Protein AF-A0A4P6YX60-F1 (afdb_monomer)

pLDDT: mean 90.31, std 10.5, range [37.06, 98.62]

Sequence (196 aa):
MSKKSDNLFKQIYKWYKNIMATDEQQKAAMNVKAHRVTINDVLYYVGRAQVSDIKEILDVERAVYDGQTPWNEKAFASELRRKSDRLYLVVRKNDRMVAFIGSSYSRGAKDLHVTNIAVLPEWQRKGIATFLLNTIIHKATKIDAKQVSLEVRASNEKAQKTYASLGFESHGVQAGYYFGDHEDAIDMVLPLKEKE

Organism: NCBI:txid2506420

Secondary structure (DSSP, 8-state):
--HHHHHHHHHHHHHHHHHHHHHHHHHHHT----EEEEETTEEEEEEE--GGGHHHHHHHHHHHTTT--SS-HHHHHHHHH-TTTEEEEEEEETTEEEEEEEEEEETTTTEEEEEEEEE-GGGTTSSHHHHHHHHHHHHHHHTT-SEEEEEEETT-HHHHHHHHHTT-EEEEEETT-STTT---EEEEEEEPPPP-

Mean predicted aligned error: 6.17 Å

Foldseek 3Di:
DDPVVVVVVVVVVVVVVVVVVLQVQLLVLLADDWDWDAFLNDIKIKHFDDLVCLVLQLVQCCQFVVHDDPDDSVRVVVQSVPSRFKTKMFIDDPNHTFWIWIWGADPVQLEIETPDTGGRPVRPPRCPRVVRVVSSVSSSVSSQRQKYKYKDFPPPVVVVVSLVVVVWDFDDKDALPDPPVRTIITMTMHGDDGDD

Solvent-accessible surface area (backbone atoms only — not comparable to full-atom values): 10795 Å² total; per-residue (Å²): 139,60,78,66,58,62,51,50,53,51,48,54,52,51,52,51,51,52,50,53,52,51,50,51,51,33,28,58,46,56,56,59,77,68,46,76,46,72,46,87,92,40,75,34,39,37,29,56,56,50,78,86,44,48,66,59,52,51,53,42,35,23,66,60,51,85,65,42,59,100,61,54,71,67,57,52,50,57,47,66,68,38,56,62,45,34,44,41,39,33,31,27,47,95,88,39,81,46,32,40,40,31,33,42,51,40,78,90,77,25,32,34,32,45,76,44,75,44,50,31,71,95,55,52,97,47,55,55,68,60,54,54,49,51,52,51,53,55,37,30,62,63,61,69,24,48,27,38,36,36,73,41,56,66,86,43,55,71,58,51,54,53,42,40,75,75,58,32,41,82,77,50,74,42,77,49,59,41,86,90,81,44,43,36,24,34,34,32,36,27,81,42,80,78,86,129

Structure (mmCIF, N/CA/C/O backbone):
data_AF-A0A4P6YX60-F1
#
_entry.id   AF-A0A4P6YX60-F1
#
loop_
_atom_site.group_PDB
_atom_site.id
_atom_site.type_symbol
_atom_site.label_atom_id
_atom_site.label_alt_id
_atom_site.label_comp_id
_atom_site.label_asym_id
_atom_site.label_entity_id
_atom_site.label_seq_id
_atom_site.pdbx_PDB_ins_code
_atom_site.Cartn_x
_atom_site.Cartn_y
_atom_site.Cartn_z
_atom_site.occupancy
_atom_site.B_iso_or_equiv
_atom_site.auth_seq_id
_atom_site.auth_comp_id
_atom_site.auth_asym_id
_atom_site.auth_atom_id
_atom_site.pdbx_PDB_model_num
ATOM 1 N N . MET A 1 1 ? -2.448 2.555 56.398 1.00 50.56 1 MET A N 1
ATOM 2 C CA . MET A 1 1 ? -1.984 2.520 54.991 1.00 50.56 1 MET A CA 1
ATOM 3 C C . MET A 1 1 ? -3.137 2.974 54.109 1.00 50.56 1 MET A C 1
ATOM 5 O O . MET A 1 1 ? -4.263 2.577 54.355 1.00 50.56 1 MET A O 1
ATOM 9 N N . SER A 1 2 ? -2.885 3.990 53.287 1.00 54.09 2 SER A N 1
ATOM 10 C CA . SER A 1 2 ? -3.780 5.136 53.055 1.00 54.09 2 SER A CA 1
ATOM 11 C C . SER A 1 2 ? -4.560 5.054 51.737 1.00 54.09 2 SER A C 1
ATOM 13 O O . SER A 1 2 ? -3.984 4.648 50.734 1.00 54.09 2 SER A O 1
ATOM 15 N N . LYS A 1 3 ? -5.807 5.569 51.719 1.00 58.09 3 LYS A N 1
ATOM 16 C CA . LYS A 1 3 ? -6.722 5.776 50.561 1.00 58.09 3 LYS A CA 1
ATOM 17 C C . LYS A 1 3 ? -6.055 6.256 49.251 1.00 58.09 3 LYS A C 1
ATOM 19 O O . LYS A 1 3 ? -6.645 6.131 48.180 1.00 58.09 3 LYS A O 1
ATOM 24 N N . LYS A 1 4 ? -4.842 6.820 49.318 1.00 56.62 4 LYS A N 1
ATOM 25 C CA . LYS A 1 4 ? -4.013 7.190 48.159 1.00 56.62 4 LYS A CA 1
ATOM 26 C C . LYS A 1 4 ? -3.533 5.986 47.331 1.00 56.62 4 LYS A C 1
ATOM 28 O O . LYS A 1 4 ? -3.513 6.109 46.110 1.00 56.62 4 LYS A O 1
ATOM 33 N N . SER A 1 5 ? -3.195 4.842 47.942 1.00 61.34 5 SER A N 1
ATOM 34 C CA . SER A 1 5 ? -2.779 3.644 47.187 1.00 61.34 5 SER A CA 1
ATOM 35 C C . SER A 1 5 ? -3.938 3.077 46.372 1.00 61.34 5 SER A C 1
ATOM 37 O O . SER A 1 5 ? -3.779 2.805 45.187 1.00 61.34 5 SER A O 1
ATOM 39 N N . ASP A 1 6 ? -5.131 3.005 46.964 1.00 67.25 6 ASP A N 1
ATOM 40 C CA . ASP A 1 6 ? -6.332 2.477 46.305 1.00 67.25 6 ASP A CA 1
ATOM 41 C C . ASP A 1 6 ? -6.779 3.338 45.118 1.00 67.25 6 ASP A C 1
ATOM 43 O O . ASP A 1 6 ? -7.294 2.823 44.125 1.00 67.25 6 ASP A O 1
ATOM 47 N N . ASN A 1 7 ? -6.568 4.656 45.194 1.00 78.25 7 ASN A N 1
ATOM 48 C CA . ASN A 1 7 ? -6.846 5.568 44.085 1.00 78.25 7 ASN A CA 1
ATOM 49 C C . ASN A 1 7 ? -5.836 5.383 42.938 1.00 78.25 7 ASN A C 1
ATOM 51 O O . ASN A 1 7 ? -6.233 5.313 41.776 1.00 78.25 7 ASN A O 1
ATOM 55 N N . LEU A 1 8 ? -4.548 5.213 43.256 1.00 78.38 8 LEU A N 1
ATOM 56 C CA . LEU A 1 8 ? -3.506 4.952 42.260 1.00 78.38 8 LEU A CA 1
ATOM 57 C C . LEU A 1 8 ? -3.737 3.619 41.529 1.00 78.38 8 LEU A C 1
ATOM 59 O O . LEU A 1 8 ? -3.698 3.580 40.301 1.00 78.38 8 LEU A O 1
ATOM 63 N N . PHE A 1 9 ? -4.073 2.547 42.254 1.00 83.25 9 PHE A N 1
ATOM 64 C CA . PHE A 1 9 ? -4.414 1.256 41.644 1.00 83.25 9 PHE A CA 1
ATOM 65 C C . PHE A 1 9 ? -5.642 1.347 40.732 1.00 83.25 9 PHE A C 1
ATOM 67 O O . PHE A 1 9 ? -5.629 0.793 39.633 1.00 83.25 9 PHE A O 1
ATOM 74 N N . LYS A 1 10 ? -6.686 2.091 41.127 1.00 79.00 10 LYS A N 1
ATOM 75 C CA . LYS A 1 10 ? -7.865 2.329 40.275 1.00 79.00 10 LYS A CA 1
ATOM 76 C C . LYS A 1 10 ? -7.518 3.100 39.001 1.00 79.00 10 LYS A C 1
ATOM 78 O O . LYS A 1 10 ? -8.046 2.770 37.939 1.00 79.00 10 LYS A O 1
ATOM 83 N N . GLN A 1 11 ? -6.634 4.094 39.085 1.00 78.75 11 GLN A N 1
ATOM 84 C CA . GLN A 1 11 ? -6.176 4.860 37.923 1.00 78.75 11 GLN A CA 1
ATOM 85 C C . GLN A 1 11 ? -5.346 3.999 36.965 1.00 78.75 11 GLN A C 1
ATOM 87 O O . GLN A 1 11 ? -5.641 3.986 35.772 1.00 78.75 11 GLN A O 1
ATOM 92 N N . ILE A 1 12 ? -4.388 3.219 37.480 1.00 84.44 12 ILE A N 1
ATOM 93 C CA . ILE A 1 12 ? -3.577 2.286 36.680 1.00 84.44 12 ILE A CA 1
ATOM 94 C C . ILE A 1 12 ? -4.464 1.227 36.021 1.00 84.44 12 ILE A C 1
ATOM 96 O O . ILE A 1 12 ? -4.325 0.952 34.834 1.00 84.44 12 ILE A O 1
ATOM 100 N N . TYR A 1 13 ? -5.423 0.665 36.758 1.00 79.62 13 TYR A N 1
ATOM 101 C CA . TYR A 1 13 ? -6.349 -0.331 36.226 1.00 79.62 13 TYR A CA 1
ATOM 102 C C . TYR A 1 13 ? -7.258 0.237 35.129 1.00 79.62 13 TYR A C 1
ATOM 104 O O . TYR A 1 13 ? -7.466 -0.408 34.101 1.00 79.62 13 TYR A O 1
ATOM 112 N N . LYS A 1 14 ? -7.776 1.460 35.313 1.00 73.88 14 LYS A N 1
ATOM 113 C CA . LYS A 1 14 ? -8.567 2.162 34.291 1.00 73.88 14 LYS A CA 1
ATOM 114 C C . LYS A 1 14 ? -7.725 2.460 33.049 1.00 73.88 14 LYS A C 1
ATOM 116 O O . LYS A 1 14 ? -8.184 2.216 31.940 1.00 73.88 14 LYS A O 1
ATOM 121 N N . TRP A 1 15 ? -6.493 2.931 33.233 1.00 78.81 15 TRP A N 1
ATOM 122 C CA . TRP A 1 15 ? -5.535 3.153 32.149 1.00 78.81 15 TRP A CA 1
ATOM 123 C C . TRP A 1 15 ? -5.242 1.859 31.377 1.00 78.81 15 TRP A C 1
ATOM 125 O O . TRP A 1 15 ? -5.384 1.836 30.157 1.00 78.81 15 TRP A O 1
ATOM 135 N N . TYR A 1 16 ? -4.950 0.760 32.078 1.00 79.06 16 TYR A N 1
ATOM 136 C CA . TYR A 1 16 ? -4.705 -0.549 31.471 1.00 79.06 16 TYR A CA 1
ATOM 137 C C . TYR A 1 16 ? -5.917 -1.052 30.677 1.00 79.06 16 TYR A C 1
ATOM 139 O O . TYR A 1 16 ? -5.779 -1.452 29.523 1.00 79.06 16 TYR A O 1
ATOM 147 N N . LYS A 1 17 ? -7.126 -0.980 31.251 1.00 74.94 17 LYS A N 1
ATOM 148 C CA . LYS A 1 17 ? -8.365 -1.349 30.548 1.00 74.94 17 LYS A CA 1
ATOM 149 C C . LYS A 1 17 ? -8.586 -0.526 29.286 1.00 74.94 17 LYS A C 1
ATOM 151 O O . LYS A 1 17 ? -8.957 -1.088 28.261 1.00 74.94 17 LYS A O 1
ATOM 156 N N . ASN A 1 18 ? -8.340 0.779 29.353 1.00 74.75 18 ASN A N 1
ATOM 157 C CA . ASN A 1 18 ? -8.470 1.657 28.196 1.00 74.75 18 ASN A CA 1
ATOM 158 C C . ASN A 1 18 ? -7.467 1.284 27.097 1.00 74.75 18 ASN A C 1
ATOM 160 O O . ASN A 1 18 ? -7.844 1.245 25.928 1.00 74.75 18 ASN A O 1
ATOM 164 N N . ILE A 1 19 ? -6.223 0.949 27.457 1.00 78.81 19 ILE A N 1
ATOM 165 C CA . ILE A 1 19 ? -5.221 0.461 26.499 1.00 78.81 19 ILE A CA 1
ATOM 166 C C . ILE A 1 19 ? -5.694 -0.827 25.831 1.00 78.81 19 ILE A C 1
ATOM 168 O O . ILE A 1 19 ? -5.716 -0.898 24.607 1.00 78.81 19 ILE A O 1
ATOM 172 N N . MET A 1 20 ? -6.134 -1.814 26.612 1.00 75.62 20 MET A N 1
ATOM 173 C CA . MET A 1 20 ? -6.586 -3.098 26.068 1.00 75.62 20 MET A CA 1
ATOM 174 C C . MET A 1 20 ? -7.807 -2.944 25.150 1.00 75.62 20 MET A C 1
ATOM 176 O O . MET A 1 20 ? -7.854 -3.555 24.084 1.00 75.62 20 MET A O 1
ATOM 180 N N . ALA A 1 21 ? -8.766 -2.088 25.514 1.00 69.50 21 ALA A N 1
ATOM 181 C CA . ALA A 1 21 ? -9.921 -1.789 24.668 1.00 69.50 21 ALA A CA 1
ATOM 182 C C . ALA A 1 21 ? -9.510 -1.104 23.352 1.00 69.50 21 ALA A C 1
ATOM 184 O O . ALA A 1 21 ? -10.005 -1.462 22.284 1.00 69.50 21 ALA A O 1
ATOM 185 N N . THR A 1 22 ? -8.561 -0.166 23.418 1.00 74.75 22 THR A N 1
ATOM 186 C CA . THR A 1 22 ? -8.013 0.516 22.234 1.00 74.75 22 THR A CA 1
ATOM 187 C C . THR A 1 22 ? -7.281 -0.474 21.319 1.00 74.75 22 THR A C 1
ATOM 189 O O . THR A 1 22 ? -7.427 -0.426 20.098 1.00 74.75 22 THR A O 1
ATOM 192 N N . ASP A 1 23 ? -6.536 -1.425 21.891 1.00 76.88 23 ASP A N 1
ATOM 193 C CA . ASP A 1 23 ? -5.864 -2.501 21.156 1.00 76.88 23 ASP A CA 1
ATOM 194 C C . ASP A 1 23 ? -6.837 -3.394 20.393 1.00 76.88 23 ASP A C 1
ATOM 196 O O . ASP A 1 23 ? -6.593 -3.724 19.228 1.00 76.88 23 ASP A O 1
ATOM 200 N N . GLU A 1 24 ? -7.928 -3.806 21.036 1.00 78.81 24 GLU A N 1
ATOM 201 C CA . GLU A 1 24 ? -8.957 -4.629 20.405 1.00 78.81 24 GLU A CA 1
ATOM 202 C C . GLU A 1 24 ? -9.697 -3.874 19.304 1.00 78.81 24 GLU A C 1
ATOM 204 O O . GLU A 1 24 ? -9.870 -4.413 18.208 1.00 78.81 24 GLU A O 1
ATOM 209 N N . GLN A 1 25 ? -10.065 -2.615 19.548 1.00 77.56 25 GLN A N 1
ATOM 210 C CA . GLN A 1 25 ? -10.694 -1.759 18.543 1.00 77.56 25 GLN A CA 1
ATOM 211 C C . GLN A 1 25 ? -9.788 -1.566 17.325 1.00 77.56 25 GLN A C 1
ATOM 213 O O . GLN A 1 25 ? -10.241 -1.738 16.193 1.00 77.56 25 GLN A O 1
ATOM 218 N N . GLN A 1 26 ? -8.495 -1.305 17.534 1.00 79.62 26 GLN A N 1
ATOM 219 C CA . GLN A 1 26 ? -7.530 -1.179 16.444 1.00 79.62 26 GLN A CA 1
ATOM 220 C C . GLN A 1 26 ? -7.375 -2.492 15.667 1.00 79.62 26 GLN A C 1
ATOM 222 O O . GLN A 1 26 ? -7.413 -2.484 14.437 1.00 79.62 26 GLN A O 1
ATOM 227 N N . LYS A 1 27 ? -7.241 -3.632 16.359 1.00 80.88 27 LYS A N 1
ATOM 228 C CA . LYS A 1 27 ? -7.181 -4.959 15.719 1.00 80.88 27 LYS A CA 1
ATOM 229 C C . LYS A 1 27 ? -8.421 -5.223 14.866 1.00 80.88 27 LYS A C 1
ATOM 231 O O . LYS A 1 27 ? -8.297 -5.699 13.739 1.00 80.88 27 LYS A O 1
ATOM 236 N N . ALA A 1 28 ? -9.606 -4.905 15.385 1.00 82.56 28 ALA A N 1
ATOM 237 C CA . ALA A 1 28 ? -10.864 -5.068 14.667 1.00 82.56 28 ALA A CA 1
ATOM 238 C C . ALA A 1 28 ? -10.939 -4.144 13.443 1.00 82.56 28 ALA A C 1
ATOM 240 O O . ALA A 1 28 ? -11.281 -4.598 12.349 1.00 82.56 28 ALA A O 1
ATOM 241 N N . ALA A 1 29 ? -10.550 -2.877 13.596 1.00 82.94 29 ALA A N 1
ATOM 242 C CA . ALA A 1 29 ? -10.510 -1.905 12.513 1.00 82.94 29 ALA A CA 1
ATOM 243 C C . ALA A 1 29 ? -9.533 -2.327 11.406 1.00 82.94 29 ALA A C 1
ATOM 245 O O . ALA A 1 29 ? -9.902 -2.278 10.234 1.00 82.94 29 ALA A O 1
ATOM 246 N N . MET A 1 30 ? -8.349 -2.837 11.757 1.00 84.88 30 MET A N 1
ATOM 247 C CA . MET A 1 30 ? -7.319 -3.336 10.830 1.00 84.88 30 MET A CA 1
ATOM 248 C C . MET A 1 30 ? -7.627 -4.718 10.240 1.00 84.88 30 MET A C 1
ATOM 250 O O . MET A 1 30 ? -6.884 -5.227 9.393 1.00 84.88 30 MET A O 1
ATOM 254 N N . ASN A 1 31 ? -8.723 -5.352 10.649 1.00 87.25 31 ASN A N 1
ATOM 255 C CA . ASN A 1 31 ? -9.121 -6.627 10.083 1.00 87.25 31 ASN A CA 1
ATOM 256 C C . ASN A 1 31 ? -9.765 -6.438 8.701 1.00 87.25 31 ASN A C 1
ATOM 258 O O . ASN A 1 31 ? -10.624 -5.577 8.490 1.00 87.25 31 ASN A O 1
ATOM 262 N N . VAL A 1 32 ? -9.375 -7.285 7.752 1.00 89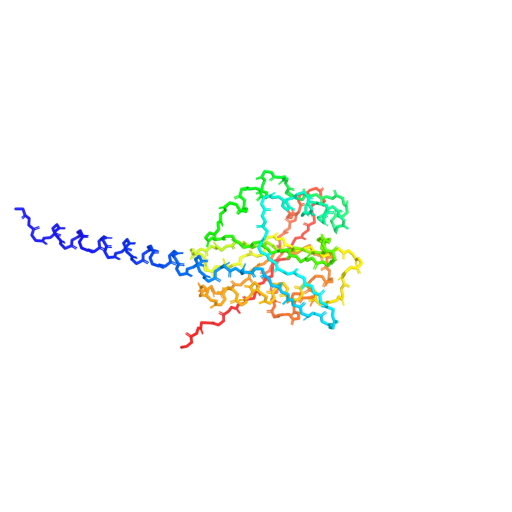.75 32 VAL A N 1
ATOM 263 C CA . VAL A 1 32 ? -9.983 -7.371 6.422 1.00 89.75 32 VAL A CA 1
ATOM 264 C C . VAL A 1 32 ? -10.292 -8.834 6.175 1.00 89.75 32 VAL A C 1
ATOM 266 O O . VAL A 1 32 ? -9.385 -9.658 6.048 1.00 89.75 32 VAL A O 1
ATOM 269 N N . LYS A 1 33 ? -11.586 -9.162 6.144 1.00 90.38 33 LYS A N 1
ATOM 270 C CA . LYS A 1 33 ? -12.034 -10.494 5.739 1.00 90.38 33 LYS A CA 1
ATOM 271 C C . LYS A 1 33 ? -11.800 -10.658 4.250 1.00 90.38 33 LYS A C 1
ATOM 273 O O . LYS A 1 33 ? -11.915 -9.694 3.495 1.00 90.38 33 LYS A O 1
ATOM 278 N N . ALA A 1 34 ? -11.489 -11.875 3.842 1.00 94.88 34 ALA A N 1
ATOM 279 C CA . ALA A 1 34 ? -11.306 -12.143 2.437 1.00 94.88 34 ALA A CA 1
ATOM 280 C C . ALA A 1 34 ? -12.656 -12.105 1.702 1.00 94.88 34 ALA A C 1
ATOM 282 O O . ALA A 1 34 ? -13.662 -12.596 2.217 1.00 94.88 34 ALA A O 1
ATOM 283 N N . HIS A 1 35 ? -12.694 -11.450 0.548 1.00 96.50 35 HIS A N 1
ATOM 284 C CA . HIS A 1 35 ? -13.919 -11.183 -0.198 1.00 96.50 35 HIS A CA 1
ATOM 285 C C . HIS A 1 35 ? -13.618 -10.967 -1.680 1.00 96.50 35 HIS A C 1
ATOM 287 O O . HIS A 1 35 ? -12.472 -10.771 -2.090 1.00 96.50 35 HIS A O 1
ATOM 293 N N . ARG A 1 36 ? -14.670 -11.017 -2.495 1.00 97.69 36 ARG A N 1
ATOM 294 C CA . ARG A 1 36 ? -14.591 -10.670 -3.911 1.00 97.69 36 ARG A CA 1
ATOM 295 C C . ARG A 1 36 ? -14.840 -9.179 -4.097 1.00 97.69 36 ARG A C 1
ATOM 297 O O . ARG A 1 36 ? -15.695 -8.616 -3.419 1.00 97.69 36 ARG A O 1
ATOM 304 N N . VAL A 1 37 ? -14.127 -8.573 -5.035 1.00 97.25 37 VAL A N 1
ATOM 305 C CA . VAL A 1 37 ? -14.315 -7.176 -5.432 1.00 97.25 37 VAL A CA 1
ATOM 306 C C . VAL A 1 37 ? -14.239 -7.054 -6.946 1.00 97.25 37 VAL A C 1
ATOM 308 O O . VAL A 1 37 ? -13.449 -7.746 -7.587 1.00 97.25 37 VAL A O 1
ATOM 311 N N . THR A 1 38 ? -15.051 -6.171 -7.513 1.00 97.94 38 THR A N 1
ATOM 312 C CA . THR A 1 38 ? -14.962 -5.799 -8.925 1.00 97.94 38 THR A CA 1
ATOM 313 C C . THR A 1 38 ? -14.177 -4.498 -9.036 1.00 97.94 38 THR A C 1
ATOM 315 O O . THR A 1 38 ? -14.555 -3.499 -8.429 1.00 97.94 38 THR A O 1
ATOM 318 N N . ILE A 1 39 ? -13.082 -4.509 -9.794 1.00 97.44 39 ILE A N 1
ATOM 319 C CA . ILE A 1 39 ? -12.264 -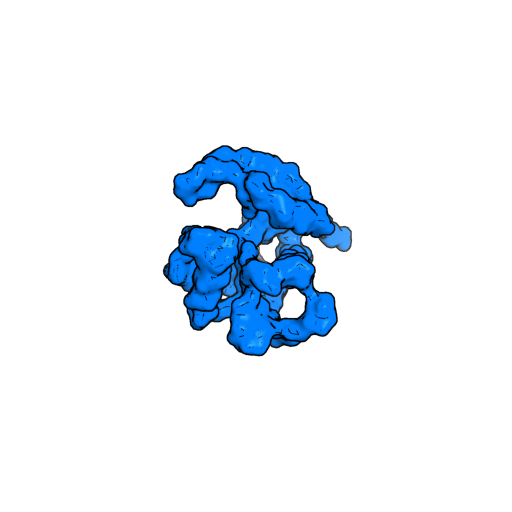3.326 -10.086 1.00 97.44 39 ILE A CA 1
ATOM 320 C C . ILE A 1 39 ? -12.245 -3.175 -11.605 1.00 97.44 39 ILE A C 1
ATOM 322 O O . ILE A 1 39 ? -11.742 -4.066 -12.292 1.00 97.44 39 ILE A O 1
ATOM 326 N N . ASN A 1 40 ? -12.806 -2.074 -12.115 1.00 95.00 40 ASN A N 1
ATOM 327 C CA . ASN A 1 40 ? -12.953 -1.803 -13.551 1.00 95.00 40 ASN A CA 1
ATOM 328 C C . ASN A 1 40 ? -13.514 -3.020 -14.314 1.00 95.00 40 ASN A C 1
ATOM 330 O O . ASN A 1 40 ? -12.857 -3.560 -15.202 1.00 95.00 40 ASN A O 1
ATOM 334 N N . ASP A 1 41 ? -14.684 -3.498 -13.878 1.00 95.12 41 ASP A N 1
ATOM 335 C CA . ASP A 1 41 ? -15.430 -4.633 -14.452 1.00 95.12 41 ASP A CA 1
ATOM 336 C C . ASP A 1 41 ? -14.734 -6.003 -14.400 1.00 95.12 41 ASP A C 1
ATOM 338 O O . ASP A 1 41 ? -15.253 -7.000 -14.903 1.00 95.12 41 ASP A O 1
ATOM 342 N N . VAL A 1 42 ? -13.588 -6.104 -13.720 1.00 96.81 42 VAL A N 1
ATOM 343 C CA . VAL A 1 42 ? -12.887 -7.372 -13.505 1.00 96.81 42 VAL A CA 1
ATOM 344 C C . VAL A 1 42 ? -13.043 -7.820 -12.056 1.00 96.81 42 VAL A C 1
ATOM 346 O O . VAL A 1 42 ? -12.751 -7.079 -11.119 1.00 96.81 42 VAL A O 1
ATOM 349 N N . LEU A 1 43 ? -13.486 -9.064 -11.873 1.00 97.75 43 LEU A N 1
ATOM 350 C CA . LEU A 1 43 ? -13.639 -9.694 -10.563 1.00 97.75 43 LEU A CA 1
ATOM 351 C C . LEU A 1 43 ? -12.294 -10.204 -10.031 1.00 97.75 43 LEU A C 1
ATOM 353 O O . LEU A 1 43 ? -11.653 -11.046 -10.669 1.00 97.75 43 LEU A O 1
ATOM 357 N N . TYR A 1 44 ? -11.931 -9.768 -8.829 1.00 98.38 44 TYR A N 1
ATOM 358 C CA . TYR A 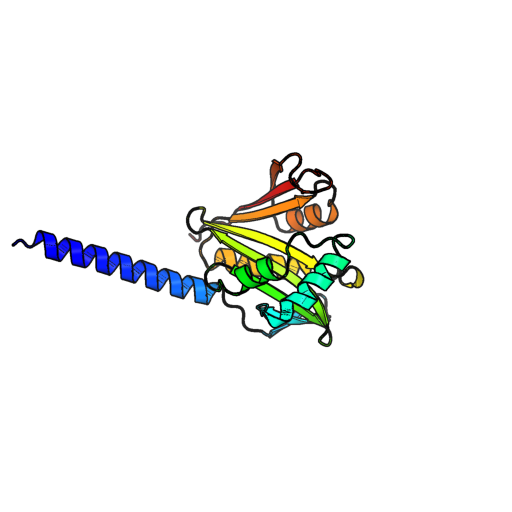1 44 ? -10.759 -10.201 -8.072 1.00 98.38 44 TYR A CA 1
ATOM 359 C C . TYR A 1 44 ? -11.160 -10.765 -6.711 1.00 98.38 44 TYR A C 1
ATOM 361 O O . TYR A 1 44 ? -12.252 -10.510 -6.199 1.00 98.38 44 TYR A O 1
ATOM 369 N N . TYR A 1 45 ? -10.243 -11.509 -6.105 1.00 98.19 45 TYR A N 1
ATOM 370 C CA . TYR A 1 45 ? -10.304 -11.887 -4.701 1.00 98.19 45 TYR A CA 1
ATOM 371 C C . TYR A 1 45 ? -9.280 -11.081 -3.908 1.00 98.19 45 TYR A C 1
ATOM 373 O O . TYR A 1 45 ? -8.129 -10.970 -4.323 1.00 98.19 45 TYR A O 1
ATOM 381 N N . VAL A 1 46 ? -9.686 -10.532 -2.769 1.00 98.19 46 VAL A N 1
ATOM 382 C CA . VAL A 1 46 ? -8.826 -9.742 -1.883 1.00 98.19 46 VAL A CA 1
ATOM 383 C C . VAL A 1 46 ? -8.887 -10.337 -0.492 1.00 98.19 46 VAL A C 1
ATOM 385 O O . VAL A 1 46 ? -9.965 -10.674 -0.008 1.00 98.19 46 VAL A O 1
ATOM 388 N N . GLY A 1 47 ? -7.745 -10.447 0.179 1.00 96.88 47 GLY A N 1
ATOM 389 C CA . GLY A 1 47 ? -7.681 -10.939 1.551 1.00 96.88 47 GLY A CA 1
ATOM 390 C C . GLY A 1 47 ? -6.407 -10.518 2.265 1.00 96.88 47 GLY A C 1
ATOM 391 O O . GLY A 1 47 ? -5.483 -9.995 1.646 1.00 96.88 47 GLY A O 1
ATOM 392 N N . ARG A 1 48 ? -6.356 -10.743 3.583 1.00 96.62 48 ARG A N 1
ATOM 393 C CA . ARG A 1 48 ? -5.115 -10.559 4.343 1.00 96.62 48 ARG A CA 1
ATOM 394 C C . ARG A 1 48 ? -4.082 -11.606 3.949 1.00 96.62 48 ARG A C 1
ATOM 396 O O . ARG A 1 48 ? -4.395 -12.798 3.966 1.00 96.62 48 ARG A O 1
ATOM 403 N N . ALA A 1 49 ? -2.859 -11.143 3.716 1.00 96.94 49 ALA A N 1
ATOM 404 C CA . ALA A 1 49 ? -1.707 -12.000 3.493 1.00 96.94 49 ALA A CA 1
ATOM 405 C C . ALA A 1 49 ? -1.487 -12.953 4.681 1.00 96.94 49 ALA A C 1
ATOM 407 O O . ALA A 1 49 ? -1.624 -12.567 5.849 1.00 96.94 49 ALA A O 1
ATOM 408 N N . GLN A 1 50 ? -1.136 -14.194 4.370 1.00 95.06 50 GLN A N 1
ATOM 409 C CA . GLN A 1 50 ? -0.723 -15.238 5.302 1.00 95.06 50 GLN A CA 1
ATOM 410 C C . GLN A 1 50 ? 0.760 -15.565 5.115 1.00 95.06 50 GLN A C 1
ATOM 412 O O . GLN A 1 50 ? 1.360 -15.247 4.096 1.00 95.06 50 GLN A O 1
ATOM 417 N N . VAL A 1 51 ? 1.360 -16.263 6.081 1.00 95.19 51 VAL A N 1
ATOM 418 C CA . VAL A 1 51 ? 2.765 -16.706 5.975 1.00 95.19 51 VAL A CA 1
ATOM 419 C C . VAL A 1 51 ? 2.989 -17.594 4.741 1.00 95.19 51 VAL A C 1
ATOM 421 O O . VAL A 1 51 ? 4.047 -17.527 4.126 1.00 95.19 51 VAL A O 1
ATOM 424 N N . SER A 1 52 ? 1.983 -18.371 4.331 1.00 95.94 52 SER A N 1
ATOM 425 C CA . SER A 1 52 ? 2.021 -19.171 3.100 1.00 95.94 52 SER A CA 1
ATOM 426 C C . SER A 1 52 ? 2.086 -18.335 1.818 1.00 95.94 52 SER A C 1
ATOM 428 O O . SER A 1 52 ? 2.515 -18.848 0.792 1.00 95.94 52 SER A O 1
ATOM 430 N N . ASP A 1 53 ? 1.688 -17.060 1.870 1.00 97.12 53 ASP A N 1
ATOM 431 C CA . ASP A 1 53 ? 1.684 -16.155 0.718 1.00 97.12 53 ASP A CA 1
ATOM 432 C C . ASP A 1 53 ? 3.065 -15.532 0.453 1.00 97.12 53 ASP A C 1
ATOM 434 O O . ASP A 1 53 ? 3.272 -14.949 -0.606 1.00 97.12 53 ASP A O 1
ATOM 438 N N . ILE A 1 54 ? 4.021 -15.642 1.389 1.00 97.25 54 ILE A N 1
ATOM 439 C CA . ILE A 1 54 ? 5.317 -14.940 1.324 1.00 97.25 54 ILE A CA 1
ATOM 440 C C . ILE A 1 54 ? 6.081 -15.265 0.040 1.00 97.25 54 ILE A C 1
ATOM 442 O O . ILE A 1 54 ? 6.669 -14.371 -0.562 1.00 97.25 54 ILE A O 1
ATOM 446 N N . LYS A 1 55 ? 6.054 -16.526 -0.403 1.00 96.44 55 LYS A N 1
ATOM 447 C CA . LYS A 1 55 ? 6.736 -16.923 -1.637 1.00 96.44 55 LYS A CA 1
ATOM 448 C C . LYS A 1 55 ? 6.166 -16.182 -2.852 1.00 96.44 55 LYS A C 1
ATOM 450 O O . LYS A 1 55 ? 6.930 -15.601 -3.612 1.00 96.44 55 LYS A O 1
ATOM 455 N N . GLU A 1 56 ? 4.838 -16.146 -2.987 1.00 97.06 56 GLU A N 1
ATOM 456 C CA . GLU A 1 56 ? 4.170 -15.413 -4.069 1.00 97.06 56 GLU A CA 1
ATOM 457 C C . GLU A 1 56 ? 4.392 -13.896 -3.960 1.00 97.06 56 GLU A C 1
ATOM 459 O O . GLU A 1 56 ? 4.581 -13.240 -4.978 1.00 97.06 56 GLU A O 1
ATOM 464 N N . ILE A 1 57 ? 4.419 -13.333 -2.744 1.00 97.50 57 ILE A N 1
ATOM 465 C CA . ILE A 1 57 ? 4.735 -11.911 -2.518 1.00 97.50 57 ILE A CA 1
ATOM 466 C C . ILE A 1 57 ? 6.125 -11.581 -3.071 1.00 97.50 57 ILE A C 1
ATOM 468 O O . ILE A 1 57 ? 6.267 -10.628 -3.833 1.00 97.50 57 ILE A O 1
ATOM 472 N N . LEU A 1 58 ? 7.132 -12.394 -2.742 1.00 96.00 58 LEU A N 1
ATOM 473 C CA . LEU A 1 58 ? 8.494 -12.211 -3.245 1.00 96.00 58 LEU A CA 1
ATOM 474 C C . LEU A 1 58 ? 8.575 -12.382 -4.765 1.00 96.00 58 LEU A C 1
ATOM 476 O O . LEU A 1 58 ? 9.324 -11.661 -5.416 1.00 96.00 58 LEU A O 1
ATOM 480 N N . ASP A 1 59 ? 7.807 -13.304 -5.348 1.00 95.50 59 ASP A N 1
ATOM 481 C CA . ASP A 1 59 ? 7.743 -13.469 -6.804 1.00 95.50 59 ASP A CA 1
ATOM 482 C C . ASP A 1 59 ? 7.131 -12.234 -7.489 1.00 95.50 59 ASP A C 1
ATOM 484 O O . ASP A 1 59 ? 7.629 -11.795 -8.528 1.00 95.50 59 ASP A O 1
ATOM 488 N N . VAL A 1 60 ? 6.102 -11.624 -6.887 1.00 96.62 60 VAL A N 1
ATOM 489 C CA . VAL A 1 60 ? 5.537 -10.349 -7.356 1.00 96.62 60 VAL A CA 1
ATOM 490 C C . VAL A 1 60 ? 6.551 -9.212 -7.213 1.00 96.62 60 VAL A C 1
ATOM 492 O O . VAL A 1 60 ? 6.699 -8.439 -8.155 1.00 96.62 60 VAL A O 1
ATOM 495 N N . GLU A 1 61 ? 7.273 -9.108 -6.091 1.00 93.56 61 GLU A N 1
ATOM 496 C CA . GLU A 1 61 ? 8.325 -8.092 -5.921 1.00 93.56 61 GLU A CA 1
ATOM 497 C C . GLU A 1 61 ? 9.412 -8.222 -6.986 1.00 93.56 61 GLU A C 1
ATOM 499 O O . GLU A 1 61 ? 9.699 -7.245 -7.671 1.00 93.56 61 GLU A O 1
ATOM 504 N N . ARG A 1 62 ? 9.942 -9.432 -7.212 1.00 93.38 62 ARG A N 1
ATOM 505 C CA . ARG A 1 62 ? 10.957 -9.673 -8.253 1.00 93.38 62 ARG A CA 1
ATOM 506 C C . ARG A 1 62 ? 10.475 -9.245 -9.633 1.00 93.38 62 ARG A C 1
ATOM 508 O O . ARG A 1 62 ? 11.250 -8.689 -10.401 1.00 93.38 62 ARG A O 1
ATOM 515 N N . ALA A 1 63 ? 9.211 -9.500 -9.958 1.00 93.25 63 ALA A N 1
ATOM 516 C CA . ALA A 1 63 ? 8.647 -9.125 -11.250 1.00 93.25 63 ALA A CA 1
ATOM 517 C C . ALA A 1 63 ? 8.446 -7.607 -11.416 1.00 93.25 63 ALA A C 1
ATOM 519 O O . ALA A 1 63 ? 8.341 -7.134 -12.545 1.00 93.25 63 ALA A O 1
ATOM 520 N N . VAL A 1 64 ? 8.342 -6.850 -10.318 1.00 90.50 64 VAL A N 1
ATOM 521 C CA . VAL A 1 64 ? 8.028 -5.410 -10.331 1.00 90.50 64 VAL A CA 1
ATOM 522 C C . VAL A 1 64 ? 9.258 -4.539 -10.068 1.00 90.50 64 VAL A C 1
ATOM 524 O O . VAL A 1 64 ? 9.313 -3.422 -10.573 1.00 90.50 64 VAL A O 1
ATOM 527 N N . TYR A 1 65 ? 10.231 -5.030 -9.303 1.00 85.88 65 TYR A N 1
ATOM 528 C CA . TYR A 1 65 ? 11.429 -4.301 -8.878 1.00 85.88 65 TYR A CA 1
ATOM 529 C C . TYR A 1 65 ? 12.697 -4.829 -9.570 1.00 85.88 65 TYR A C 1
ATOM 531 O O . TYR A 1 65 ? 13.742 -4.961 -8.939 1.00 85.88 65 TYR A O 1
ATOM 539 N N . ASP A 1 66 ? 12.593 -5.188 -10.854 1.00 83.94 66 ASP A N 1
ATOM 540 C CA . ASP A 1 66 ? 13.716 -5.625 -11.702 1.00 83.94 66 ASP A CA 1
ATOM 541 C C . ASP A 1 66 ? 14.566 -6.755 -11.088 1.00 83.94 66 ASP A C 1
ATOM 543 O O . ASP A 1 66 ? 15.796 -6.752 -11.106 1.00 83.94 66 ASP A O 1
ATOM 547 N N . GLY A 1 67 ? 13.890 -7.748 -10.509 1.00 79.06 67 GLY A N 1
ATOM 548 C CA . GLY A 1 67 ? 14.505 -8.912 -9.871 1.00 79.06 67 GLY A CA 1
ATOM 549 C C . GLY A 1 67 ? 14.947 -8.690 -8.424 1.00 79.06 67 GLY A C 1
ATOM 550 O O . GLY A 1 67 ? 15.360 -9.650 -7.770 1.00 79.06 67 GLY A O 1
ATOM 551 N N . GLN A 1 68 ? 14.835 -7.471 -7.896 1.00 76.75 68 GLN A N 1
ATOM 552 C CA . GLN A 1 68 ? 15.182 -7.166 -6.513 1.00 76.75 68 GLN A CA 1
ATOM 553 C C . GLN A 1 68 ? 14.038 -7.512 -5.553 1.00 76.75 68 GLN A C 1
ATOM 555 O O . GLN A 1 68 ? 12.856 -7.392 -5.869 1.00 76.75 68 GLN A O 1
ATOM 560 N N . THR A 1 69 ? 14.406 -7.914 -4.340 1.00 78.50 69 THR A N 1
ATOM 561 C CA . THR A 1 69 ? 13.484 -8.066 -3.209 1.00 78.50 69 THR A CA 1
ATOM 562 C C . THR A 1 69 ? 14.068 -7.278 -2.045 1.00 78.50 69 THR A C 1
ATOM 564 O O . THR A 1 69 ? 14.998 -7.779 -1.401 1.00 78.50 69 THR A O 1
ATOM 567 N N . PRO A 1 70 ? 13.586 -6.049 -1.779 1.00 79.50 70 PRO A N 1
ATOM 568 C CA . PRO A 1 70 ? 14.095 -5.232 -0.679 1.00 79.50 70 PRO A CA 1
ATOM 569 C C . PRO A 1 70 ? 14.055 -5.987 0.650 1.00 79.50 70 PRO A C 1
ATOM 571 O O . PRO A 1 70 ? 14.915 -5.807 1.512 1.00 79.50 70 PRO A O 1
ATOM 574 N N . TRP A 1 71 ? 13.060 -6.864 0.807 1.00 86.75 71 TRP A N 1
ATOM 575 C CA . TRP A 1 71 ? 12.859 -7.695 1.980 1.00 86.75 71 TRP A CA 1
ATOM 576 C C . TRP A 1 71 ? 12.995 -9.180 1.646 1.00 86.75 71 TRP A C 1
ATOM 578 O O . TRP A 1 71 ? 12.651 -9.641 0.564 1.00 86.75 71 TRP A O 1
ATOM 588 N N . ASN A 1 72 ? 13.479 -9.956 2.614 1.00 89.88 72 ASN A N 1
ATOM 589 C CA . ASN A 1 72 ? 13.546 -11.413 2.512 1.00 89.88 72 ASN A CA 1
ATOM 590 C C . ASN A 1 72 ? 12.344 -12.087 3.203 1.00 89.88 72 ASN A C 1
ATOM 592 O O . ASN A 1 72 ? 11.538 -11.441 3.876 1.00 89.88 72 ASN A O 1
ATOM 596 N N . GLU A 1 73 ? 12.251 -13.417 3.096 1.00 92.38 73 GLU A N 1
ATOM 597 C CA . GLU A 1 73 ? 11.169 -14.197 3.718 1.00 92.38 73 GLU A CA 1
ATOM 598 C C . GLU A 1 73 ? 11.026 -13.948 5.226 1.00 92.38 73 GLU A C 1
ATOM 600 O O . GLU A 1 73 ? 9.911 -13.874 5.745 1.00 92.38 73 GLU A O 1
ATOM 605 N N . LYS A 1 74 ? 12.145 -13.800 5.948 1.00 93.31 74 LYS A N 1
ATOM 606 C CA . LYS A 1 74 ? 12.132 -13.576 7.400 1.00 93.31 74 LYS A CA 1
ATOM 607 C C . LYS A 1 74 ? 11.541 -12.211 7.746 1.00 93.31 74 LYS A C 1
ATOM 609 O O . LYS A 1 74 ? 10.766 -12.129 8.701 1.00 93.31 74 LYS A O 1
ATOM 614 N N . ALA A 1 75 ? 11.873 -11.177 6.972 1.00 92.56 75 ALA A N 1
ATOM 615 C CA . ALA A 1 75 ? 11.327 -9.835 7.139 1.00 92.56 75 ALA A CA 1
ATOM 616 C C . ALA A 1 75 ? 9.800 -9.852 6.969 1.00 92.56 75 ALA A C 1
ATOM 618 O O . ALA A 1 75 ? 9.085 -9.514 7.916 1.00 92.56 75 ALA A O 1
ATOM 619 N N . PHE A 1 76 ? 9.284 -10.400 5.862 1.00 94.94 76 PHE A N 1
ATOM 620 C CA . PHE A 1 76 ? 7.836 -10.559 5.679 1.00 94.94 76 PHE A CA 1
ATOM 621 C C . PHE A 1 76 ? 7.193 -11.424 6.767 1.00 94.94 76 PHE A C 1
ATOM 623 O O . PHE A 1 76 ? 6.153 -11.061 7.312 1.00 94.94 76 PHE A O 1
ATOM 630 N N . ALA A 1 77 ? 7.806 -12.545 7.155 1.00 94.75 77 ALA A N 1
ATOM 631 C CA . ALA A 1 77 ? 7.253 -13.404 8.200 1.00 94.75 77 ALA A CA 1
ATOM 632 C C . ALA A 1 77 ? 7.157 -12.692 9.559 1.00 94.75 77 ALA A C 1
ATOM 634 O O . ALA A 1 77 ? 6.250 -12.983 10.342 1.00 94.75 77 ALA A O 1
ATOM 635 N N . SER A 1 78 ? 8.083 -11.783 9.871 1.00 93.62 78 SER A N 1
ATOM 636 C CA . SER A 1 78 ? 8.019 -10.969 11.089 1.00 93.62 78 SER A CA 1
ATOM 637 C C . SER A 1 78 ? 6.858 -9.972 11.045 1.00 93.62 78 SER A C 1
ATOM 639 O O . SER A 1 78 ? 6.094 -9.867 12.007 1.00 93.62 78 SER A O 1
ATOM 641 N N . GLU A 1 79 ? 6.650 -9.339 9.895 1.00 93.81 79 GLU A N 1
ATOM 642 C CA . GLU A 1 79 ? 5.596 -8.356 9.666 1.00 93.81 79 GLU A CA 1
ATOM 643 C C . GLU A 1 79 ? 4.201 -9.001 9.670 1.00 93.81 79 GLU A C 1
ATOM 645 O O . GLU A 1 79 ? 3.306 -8.560 10.394 1.00 93.81 79 GLU A O 1
ATOM 650 N N . LEU A 1 80 ? 4.016 -10.120 8.962 1.00 93.75 80 LEU A N 1
ATOM 651 C CA . LEU A 1 80 ? 2.724 -10.813 8.871 1.00 93.75 80 LEU A CA 1
ATOM 652 C C . LEU A 1 80 ? 2.237 -11.388 10.210 1.00 93.75 80 LEU A C 1
ATOM 654 O O . LEU A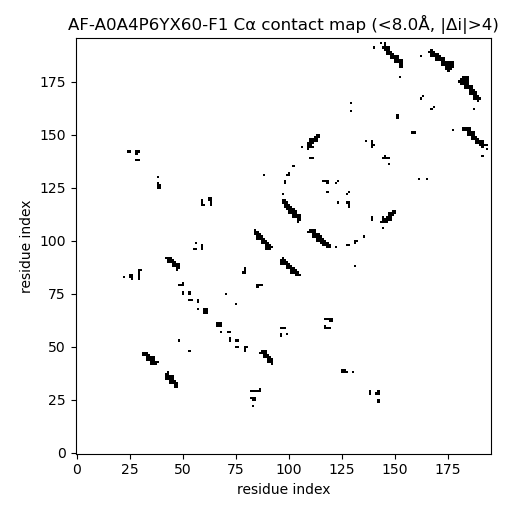 1 80 ? 1.030 -11.562 10.412 1.00 93.75 80 LEU A O 1
ATOM 658 N N . ARG A 1 81 ? 3.147 -11.664 11.154 1.00 91.88 81 ARG A N 1
ATOM 659 C CA . ARG A 1 81 ? 2.791 -12.122 12.508 1.00 91.88 81 ARG A CA 1
ATOM 660 C C . ARG A 1 81 ? 2.188 -11.006 13.372 1.00 91.88 81 ARG A C 1
ATOM 662 O O . ARG A 1 81 ? 1.409 -11.302 14.280 1.00 91.88 81 ARG A O 1
ATOM 669 N N . ARG A 1 82 ? 2.478 -9.733 13.087 1.00 90.38 82 ARG A N 1
ATOM 670 C CA . ARG A 1 82 ? 2.044 -8.571 13.884 1.00 90.38 82 ARG A CA 1
ATOM 671 C C . ARG A 1 82 ? 0.673 -8.040 13.458 1.00 90.38 82 ARG A C 1
ATOM 673 O O . ARG A 1 82 ? 0.532 -7.006 12.821 1.00 90.38 82 ARG A O 1
ATOM 680 N N . LYS A 1 83 ? -0.396 -8.737 13.835 1.00 84.00 83 LYS A N 1
ATOM 681 C CA . LYS A 1 83 ? -1.756 -8.429 13.338 1.00 84.00 83 LYS A CA 1
ATOM 682 C C . LYS A 1 83 ? -2.395 -7.141 13.885 1.00 84.00 83 LYS A C 1
ATOM 684 O O . LYS A 1 83 ? -3.415 -6.719 13.350 1.00 84.00 83 LYS A O 1
ATOM 689 N N . SER A 1 84 ? -1.852 -6.548 14.949 1.00 83.75 84 SER A N 1
ATOM 690 C CA . SER A 1 84 ? -2.417 -5.353 15.597 1.00 83.75 84 SER A CA 1
ATOM 691 C C . SER A 1 84 ? -2.111 -4.057 14.866 1.00 83.75 84 SER A C 1
ATOM 693 O O . SER A 1 84 ? -2.946 -3.160 14.842 1.00 83.75 84 SER A O 1
ATOM 695 N N . ASP A 1 85 ? -0.916 -3.948 14.305 1.00 90.62 85 ASP A N 1
ATOM 696 C CA . ASP A 1 85 ? -0.364 -2.722 13.735 1.00 90.62 85 ASP A CA 1
ATOM 697 C C . ASP A 1 85 ? 0.245 -2.940 12.349 1.00 90.62 85 ASP A C 1
ATOM 699 O O . ASP A 1 85 ? 0.793 -2.001 11.782 1.00 90.62 85 ASP A O 1
ATOM 703 N N . ARG A 1 86 ? 0.138 -4.153 11.792 1.00 95.06 86 ARG A N 1
ATOM 704 C CA . ARG A 1 86 ? 0.456 -4.453 10.396 1.00 95.06 86 ARG A CA 1
ATOM 705 C C . ARG A 1 86 ? -0.773 -4.899 9.626 1.00 95.06 86 ARG A C 1
ATOM 707 O O . ARG A 1 86 ? -1.567 -5.733 10.092 1.00 95.06 86 ARG A O 1
ATOM 714 N N . LEU A 1 87 ? -0.899 -4.402 8.404 1.00 96.31 87 LEU A N 1
ATOM 715 C CA . LEU A 1 87 ? -1.911 -4.834 7.451 1.00 96.31 87 LEU A CA 1
ATOM 716 C C . LEU A 1 87 ? -1.254 -5.102 6.105 1.00 96.31 87 LEU A C 1
ATOM 718 O O . LEU A 1 87 ? -0.781 -4.194 5.441 1.00 96.31 87 LEU A O 1
ATOM 722 N N . TYR A 1 88 ? -1.279 -6.369 5.708 1.00 97.62 88 TYR A N 1
ATOM 723 C CA . TYR A 1 88 ? -0.843 -6.797 4.389 1.00 97.62 88 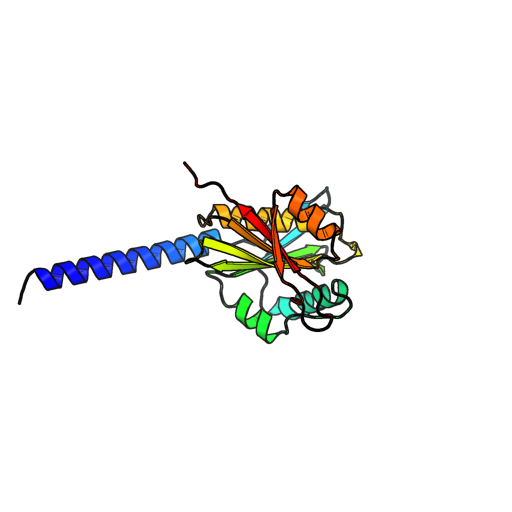TYR A CA 1
ATOM 724 C C . TYR A 1 88 ? -2.033 -7.411 3.676 1.00 97.62 88 TYR A C 1
ATOM 726 O O . TYR A 1 88 ? -2.718 -8.275 4.238 1.00 97.62 88 TYR A O 1
ATOM 734 N N . LEU A 1 89 ? -2.294 -6.944 2.463 1.00 98.44 89 LEU A N 1
ATOM 735 C CA . LEU A 1 89 ? -3.375 -7.419 1.613 1.00 98.44 89 LEU A CA 1
ATOM 736 C C . LEU A 1 89 ? -2.797 -7.980 0.326 1.00 98.44 89 LEU A C 1
ATOM 738 O O . LEU A 1 89 ? -1.857 -7.424 -0.231 1.00 98.44 89 LEU A O 1
ATOM 742 N N . VAL A 1 90 ? -3.409 -9.054 -0.153 1.00 98.50 90 VAL A N 1
ATOM 743 C CA . VAL A 1 90 ? -3.095 -9.694 -1.430 1.00 98.50 90 VAL A CA 1
ATOM 744 C C . VAL A 1 90 ? -4.321 -9.645 -2.328 1.00 98.50 90 VAL A C 1
ATOM 746 O O . VAL A 1 90 ? -5.455 -9.766 -1.855 1.00 98.50 90 VAL A O 1
ATOM 749 N N . VAL A 1 91 ? -4.086 -9.482 -3.625 1.00 98.62 91 VAL A N 1
ATOM 750 C CA . VAL A 1 91 ? -5.106 -9.516 -4.674 1.00 98.62 91 VAL A CA 1
ATOM 751 C C . VAL A 1 91 ? -4.824 -10.707 -5.570 1.00 98.62 91 VAL A C 1
ATOM 753 O O . VAL A 1 91 ? -3.702 -10.878 -6.048 1.00 98.62 91 VAL A O 1
ATOM 756 N N . ARG A 1 92 ? -5.847 -11.520 -5.819 1.00 98.50 92 ARG A N 1
ATOM 757 C CA . ARG A 1 92 ? -5.775 -12.706 -6.668 1.00 98.50 92 ARG A CA 1
ATOM 758 C C . ARG A 1 92 ? -6.764 -12.637 -7.823 1.00 98.50 92 ARG A C 1
ATOM 760 O O . ARG A 1 92 ? -7.900 -12.185 -7.662 1.00 98.50 92 ARG A O 1
ATOM 767 N N . LYS A 1 93 ? -6.345 -13.157 -8.974 1.00 97.62 93 LYS A N 1
ATOM 768 C CA . LYS A 1 93 ? -7.208 -13.474 -10.114 1.00 97.62 93 LYS A CA 1
ATOM 769 C C . LYS A 1 93 ? -6.956 -14.919 -10.521 1.00 97.62 93 LYS A C 1
ATOM 771 O O . LYS A 1 93 ? -5.820 -15.263 -10.816 1.00 97.62 93 LYS A O 1
ATOM 776 N N . ASN A 1 94 ? -8.019 -15.725 -10.594 1.00 93.50 94 ASN A N 1
ATOM 777 C CA . ASN A 1 94 ? -7.936 -17.142 -10.977 1.00 93.50 94 ASN A CA 1
ATOM 778 C C . ASN A 1 94 ? -6.829 -17.868 -10.180 1.00 93.50 94 ASN A C 1
ATOM 780 O O . ASN A 1 94 ? -5.933 -18.466 -10.764 1.00 93.50 94 ASN A O 1
ATOM 784 N N . ASP A 1 95 ? -6.845 -17.690 -8.856 1.00 90.62 95 ASP A N 1
ATOM 785 C CA . ASP A 1 95 ? -5.887 -18.239 -7.882 1.00 90.62 95 ASP A CA 1
ATOM 786 C C . ASP A 1 95 ? -4.416 -17.806 -8.009 1.00 90.62 95 ASP A C 1
ATOM 788 O O . ASP A 1 95 ? -3.599 -18.179 -7.174 1.00 90.62 95 ASP A O 1
ATOM 792 N N . ARG A 1 96 ? -4.081 -16.923 -8.955 1.00 96.19 96 ARG A N 1
ATOM 793 C CA . ARG A 1 96 ? -2.760 -16.288 -9.054 1.00 96.19 96 ARG A CA 1
ATOM 794 C C . ARG A 1 96 ? -2.736 -14.963 -8.298 1.00 96.19 96 ARG A C 1
ATOM 796 O O . ARG A 1 96 ? -3.617 -14.127 -8.524 1.00 96.19 96 ARG A O 1
ATOM 803 N N . MET A 1 97 ? -1.734 -14.727 -7.447 1.00 98.19 97 MET A N 1
ATOM 804 C CA . MET A 1 97 ? -1.485 -13.394 -6.888 1.00 98.19 97 MET A CA 1
ATOM 805 C C . MET A 1 97 ? -1.041 -12.423 -7.982 1.00 98.19 97 MET A C 1
ATOM 807 O O . MET A 1 97 ? -0.107 -12.689 -8.733 1.00 98.19 97 MET A O 1
ATOM 811 N N . VAL A 1 98 ? -1.738 -11.292 -8.074 1.00 98.44 98 VAL A N 1
ATOM 812 C CA . VAL A 1 98 ? -1.482 -10.252 -9.082 1.00 98.44 98 VAL A CA 1
ATOM 813 C C . VAL A 1 98 ? -0.989 -8.946 -8.476 1.00 98.44 98 VAL A C 1
ATOM 815 O O . VAL A 1 98 ? -0.425 -8.113 -9.184 1.00 98.44 98 VAL A O 1
ATOM 818 N N . ALA A 1 99 ? -1.213 -8.750 -7.178 1.00 98.56 99 ALA A N 1
ATOM 819 C CA . ALA A 1 99 ? -0.755 -7.582 -6.447 1.00 98.56 99 ALA A CA 1
ATOM 820 C C . ALA A 1 99 ? -0.745 -7.834 -4.941 1.00 98.56 99 ALA A C 1
ATOM 822 O O . ALA A 1 99 ? -1.485 -8.686 -4.437 1.00 98.56 99 ALA A O 1
ATOM 823 N N . PHE A 1 100 ? 0.016 -7.016 -4.224 1.00 98.62 100 PHE A N 1
ATOM 824 C CA . PHE A 1 100 ? -0.077 -6.901 -2.777 1.00 98.62 100 PHE A CA 1
ATOM 825 C C . PHE A 1 100 ? 0.232 -5.468 -2.318 1.00 98.62 100 PHE A C 1
ATOM 827 O O . PHE A 1 100 ? 0.786 -4.656 -3.062 1.00 98.62 100 PHE A O 1
ATOM 834 N N . ILE A 1 101 ? -0.159 -5.161 -1.085 1.00 98.50 101 ILE A N 1
ATOM 835 C CA . ILE A 1 101 ? 0.191 -3.928 -0.374 1.00 98.50 101 ILE A CA 1
ATOM 836 C C . ILE A 1 101 ? 0.495 -4.267 1.084 1.00 98.50 101 ILE A C 1
ATOM 838 O O . ILE A 1 101 ? -0.156 -5.143 1.662 1.00 98.50 101 ILE A O 1
ATOM 842 N N . GLY A 1 102 ? 1.470 -3.580 1.666 1.00 97.88 102 GLY A N 1
ATOM 843 C CA . GLY A 1 102 ? 1.843 -3.665 3.072 1.00 97.88 102 GLY A CA 1
ATOM 844 C C . GLY A 1 102 ? 1.731 -2.311 3.754 1.00 97.88 102 GLY A C 1
ATOM 845 O O . GLY A 1 102 ? 1.989 -1.276 3.141 1.00 97.88 102 GLY A O 1
ATOM 846 N N . SER A 1 103 ? 1.333 -2.310 5.022 1.00 98.06 103 SER A N 1
ATOM 847 C CA . SER A 1 103 ? 1.363 -1.112 5.847 1.00 98.06 103 SER A CA 1
ATOM 848 C C . SER A 1 103 ? 1.650 -1.393 7.314 1.00 98.06 103 SER A C 1
ATOM 850 O O . SER A 1 103 ? 1.379 -2.478 7.848 1.00 98.06 103 SER A O 1
ATOM 852 N N . SER A 1 104 ? 2.180 -0.366 7.971 1.00 96.94 104 SER A N 1
ATOM 853 C CA . SER A 1 104 ? 2.564 -0.357 9.371 1.00 96.94 104 SER A CA 1
ATOM 854 C C . SER A 1 104 ? 2.013 0.882 10.074 1.00 96.94 104 SER A C 1
ATOM 856 O O . SER A 1 104 ? 2.174 1.999 9.602 1.00 96.94 104 SER A O 1
ATOM 858 N N . TYR A 1 105 ? 1.336 0.698 11.205 1.00 96.50 105 TYR A N 1
ATOM 859 C CA . TYR A 1 105 ? 0.776 1.804 11.979 1.00 96.50 105 TYR A CA 1
ATOM 860 C C . TYR A 1 105 ? 1.662 2.159 13.175 1.00 96.50 105 TYR A C 1
ATOM 862 O O . TYR A 1 105 ? 1.939 1.314 14.030 1.00 96.50 105 TYR A O 1
ATOM 870 N N . SER A 1 106 ? 2.061 3.427 13.263 1.00 94.62 106 SER A N 1
ATOM 871 C CA . SER A 1 106 ? 2.747 4.019 14.407 1.00 94.62 106 SER A CA 1
ATOM 872 C C . SER A 1 106 ? 1.756 4.796 15.268 1.00 94.62 106 SER A C 1
ATOM 874 O O . SER A 1 106 ? 1.315 5.886 14.911 1.00 94.62 106 SER A O 1
ATOM 876 N N . ARG A 1 107 ? 1.430 4.266 16.452 1.00 89.00 107 ARG A N 1
ATOM 877 C CA . ARG A 1 107 ? 0.504 4.931 17.387 1.00 89.00 107 ARG A CA 1
ATOM 878 C C . ARG A 1 107 ? 1.007 6.270 17.905 1.00 89.00 107 ARG A C 1
ATOM 880 O O . ARG A 1 107 ? 0.204 7.172 18.109 1.00 89.00 107 ARG A O 1
ATOM 887 N N . GLY A 1 108 ? 2.314 6.376 18.150 1.00 90.50 108 GLY A N 1
ATOM 888 C CA . GLY A 1 108 ? 2.924 7.598 18.673 1.00 90.50 108 GLY A CA 1
ATOM 889 C C . GLY A 1 108 ? 2.850 8.739 17.662 1.00 90.50 108 GLY A C 1
ATOM 890 O O . GLY A 1 108 ? 2.446 9.841 18.016 1.00 90.50 108 GLY A O 1
ATOM 891 N N . ALA A 1 109 ? 3.161 8.445 16.397 1.00 93.25 109 ALA A N 1
ATOM 892 C CA . ALA A 1 109 ? 3.066 9.413 15.306 1.00 93.25 109 ALA A CA 1
ATOM 893 C C . ALA A 1 109 ? 1.631 9.586 14.774 1.00 93.25 109 ALA A C 1
ATOM 895 O O . ALA A 1 109 ? 1.346 10.560 14.086 1.00 93.25 109 ALA A O 1
ATOM 896 N N . LYS A 1 110 ? 0.725 8.648 15.091 1.00 94.88 110 LYS A N 1
ATOM 897 C CA . LYS A 1 110 ? -0.585 8.490 14.441 1.00 94.88 110 LYS A CA 1
ATOM 898 C C . LYS A 1 110 ? -0.465 8.426 12.915 1.00 94.88 110 LYS A C 1
ATOM 900 O O . LYS A 1 110 ? -1.285 8.993 12.200 1.00 94.88 110 LYS A O 1
ATOM 905 N N . ASP A 1 111 ? 0.541 7.711 12.432 1.00 97.00 111 ASP A N 1
ATOM 906 C CA . ASP A 1 111 ? 0.825 7.556 11.007 1.00 97.00 111 ASP A CA 1
ATOM 907 C C . ASP A 1 111 ? 0.658 6.097 10.594 1.00 97.00 111 ASP A C 1
ATOM 909 O O . ASP A 1 111 ? 1.177 5.195 11.262 1.00 97.00 111 ASP A O 1
ATOM 913 N N . LEU A 1 112 ? -0.085 5.863 9.516 1.00 97.94 112 LEU A N 1
ATOM 914 C CA . LEU A 1 112 ? -0.151 4.567 8.863 1.00 97.94 112 LEU A CA 1
ATOM 915 C C . LEU A 1 112 ? 0.710 4.615 7.601 1.00 97.94 112 LEU A C 1
ATOM 917 O O . LEU A 1 112 ? 0.300 5.118 6.563 1.00 97.94 112 LEU A O 1
ATOM 921 N N . HIS A 1 113 ? 1.891 4.031 7.706 1.00 98.38 113 HIS A N 1
ATOM 922 C CA . HIS A 1 113 ? 2.913 4.051 6.681 1.00 98.38 113 HIS A CA 1
ATOM 923 C C . HIS A 1 113 ? 2.754 2.873 5.709 1.00 98.38 113 HIS A C 1
ATOM 925 O O . HIS A 1 113 ? 2.674 1.720 6.151 1.00 98.38 113 HIS A O 1
ATOM 931 N N . VAL A 1 114 ? 2.704 3.130 4.401 1.00 98.50 114 VAL A N 1
ATOM 932 C CA . VAL A 1 114 ? 2.684 2.099 3.350 1.00 98.50 114 VAL A CA 1
ATOM 933 C C . VAL A 1 114 ? 4.108 1.626 3.084 1.00 98.50 114 VAL A C 1
ATOM 935 O O . VAL A 1 114 ? 4.910 2.356 2.523 1.00 98.50 114 VAL A O 1
ATOM 938 N N . THR A 1 115 ? 4.402 0.379 3.448 1.00 96.69 115 THR A N 1
ATOM 939 C CA . THR A 1 115 ? 5.760 -0.181 3.369 1.00 96.69 115 THR A CA 1
ATOM 940 C C . THR A 1 115 ? 6.089 -0.725 1.982 1.00 96.69 115 THR A C 1
ATOM 942 O O . THR A 1 115 ? 7.233 -0.693 1.545 1.00 96.69 115 THR A O 1
ATOM 945 N N . ASN A 1 116 ? 5.088 -1.284 1.297 1.00 95.38 116 ASN A N 1
ATOM 946 C CA . ASN A 1 116 ? 5.250 -1.927 -0.002 1.00 95.38 116 ASN A CA 1
ATOM 947 C C . ASN A 1 116 ? 3.948 -1.802 -0.782 1.00 95.38 116 ASN A C 1
ATOM 949 O O . ASN A 1 116 ? 2.861 -1.968 -0.224 1.00 95.38 116 ASN A O 1
ATOM 953 N N . ILE A 1 117 ? 4.053 -1.626 -2.091 1.00 97.25 117 ILE A N 1
ATOM 954 C CA . ILE A 1 117 ? 2.945 -1.842 -3.013 1.00 97.25 117 ILE A CA 1
ATOM 955 C C . ILE A 1 117 ? 3.509 -2.317 -4.344 1.00 97.25 117 ILE A C 1
ATOM 957 O O . ILE A 1 117 ? 4.380 -1.681 -4.939 1.00 97.25 117 ILE A O 1
ATOM 961 N N . ALA A 1 118 ? 2.996 -3.444 -4.819 1.00 97.06 118 ALA A N 1
ATOM 962 C CA . ALA A 1 118 ? 3.416 -4.017 -6.083 1.00 97.06 118 ALA A CA 1
ATOM 963 C C . ALA A 1 118 ? 2.207 -4.588 -6.817 1.00 97.06 118 ALA A C 1
ATOM 965 O O . ALA A 1 118 ? 1.352 -5.259 -6.237 1.00 97.06 118 ALA A O 1
ATOM 966 N N . VAL A 1 119 ? 2.145 -4.309 -8.115 1.00 97.88 119 VAL A N 1
ATOM 967 C CA . VAL A 1 119 ? 1.163 -4.871 -9.042 1.00 97.88 119 VAL A CA 1
ATOM 968 C C . VAL A 1 119 ? 1.949 -5.426 -10.216 1.00 97.88 119 VAL A C 1
ATOM 970 O O . VAL A 1 119 ? 2.709 -4.677 -10.840 1.00 97.88 119 VAL A O 1
ATOM 973 N N . LEU A 1 120 ? 1.748 -6.710 -10.518 1.00 97.50 120 LEU A N 1
ATOM 974 C CA . LEU A 1 120 ? 2.404 -7.379 -11.639 1.00 97.50 120 LEU A CA 1
ATOM 975 C C . LEU A 1 120 ? 2.247 -6.563 -12.933 1.00 97.50 120 LEU A C 1
ATOM 977 O O . LEU A 1 120 ? 1.146 -6.048 -13.169 1.00 97.50 120 LEU A O 1
ATOM 981 N N . PRO A 1 121 ? 3.294 -6.438 -13.773 1.00 95.31 121 PRO A N 1
ATOM 982 C CA . PRO A 1 121 ? 3.292 -5.553 -14.940 1.00 95.31 121 PRO A CA 1
ATOM 983 C C . PRO A 1 121 ? 2.059 -5.688 -15.846 1.00 95.31 121 PRO A C 1
ATOM 985 O O . PRO A 1 121 ? 1.440 -4.683 -16.199 1.00 95.31 121 PRO A O 1
ATOM 988 N N . GLU A 1 122 ? 1.624 -6.913 -16.146 1.00 96.44 122 GLU A N 1
ATOM 989 C CA . GLU A 1 122 ? 0.468 -7.201 -17.005 1.00 96.44 122 GLU A CA 1
ATOM 990 C C . GLU A 1 122 ? -0.898 -6.866 -16.359 1.00 96.44 122 GLU A C 1
ATOM 992 O O . GLU A 1 122 ? -1.928 -6.792 -17.038 1.00 96.44 122 GLU A O 1
ATOM 997 N N . TRP A 1 123 ? -0.909 -6.608 -15.048 1.00 97.00 123 TRP A N 1
ATOM 998 C CA . TRP A 1 123 ? -2.078 -6.214 -14.255 1.00 97.00 123 TRP A CA 1
ATOM 999 C C . TRP A 1 123 ? -2.088 -4.723 -13.882 1.00 97.00 123 TRP A C 1
ATOM 1001 O O . TRP A 1 123 ? -3.046 -4.234 -13.274 1.00 97.00 123 TRP A O 1
ATOM 1011 N N . GLN A 1 124 ? -1.059 -3.965 -14.265 1.00 95.50 124 GLN A N 1
ATOM 1012 C CA . GLN A 1 124 ? -0.999 -2.524 -14.027 1.00 95.50 124 GLN A CA 1
ATOM 1013 C C . GLN A 1 124 ? -2.017 -1.759 -14.884 1.00 95.50 124 GLN A C 1
ATOM 1015 O O . GLN A 1 124 ? -2.545 -2.258 -15.873 1.00 95.50 124 GLN A O 1
ATOM 1020 N N . ARG A 1 125 ? -2.309 -0.507 -14.494 1.00 94.19 125 ARG A N 1
ATOM 1021 C CA . ARG A 1 125 ? -3.302 0.373 -15.154 1.00 94.19 125 ARG A CA 1
ATOM 1022 C C . ARG A 1 125 ? -4.742 -0.167 -15.158 1.00 94.19 125 ARG A C 1
ATOM 1024 O O . ARG A 1 125 ? -5.595 0.394 -15.832 1.00 94.19 125 ARG A O 1
ATOM 1031 N N . LYS A 1 126 ? -5.037 -1.184 -14.341 1.00 96.31 126 LYS A N 1
ATOM 1032 C CA . LYS A 1 126 ? -6.384 -1.750 -14.138 1.00 96.31 126 LYS A CA 1
ATOM 1033 C C . LYS A 1 126 ? -7.063 -1.287 -12.839 1.00 96.31 126 LYS A C 1
ATOM 1035 O O . LYS A 1 126 ? -8.010 -1.915 -12.394 1.00 96.31 126 LYS A O 1
ATOM 1040 N N . GLY A 1 127 ? -6.554 -0.233 -12.194 1.00 96.94 127 GLY A N 1
ATOM 1041 C CA . GLY A 1 127 ? -7.116 0.318 -10.948 1.00 96.94 127 GLY A CA 1
ATOM 1042 C C . GLY A 1 127 ? -6.758 -0.435 -9.657 1.00 96.94 127 GLY A C 1
ATOM 1043 O O . GLY A 1 127 ? -7.154 -0.005 -8.579 1.00 96.94 127 GLY A O 1
ATOM 1044 N N . ILE A 1 128 ? -5.980 -1.524 -9.728 1.00 98.25 128 ILE A N 1
ATOM 1045 C CA . ILE A 1 128 ? -5.662 -2.375 -8.564 1.00 98.25 128 ILE A CA 1
ATOM 1046 C C . ILE A 1 128 ? -4.886 -1.610 -7.479 1.00 98.25 128 ILE A C 1
ATOM 1048 O O . ILE A 1 128 ? -5.255 -1.673 -6.309 1.00 98.25 128 ILE A O 1
ATOM 1052 N N . ALA A 1 129 ? -3.848 -0.852 -7.855 1.00 97.69 129 ALA A N 1
ATOM 1053 C CA . ALA A 1 129 ? -3.074 -0.050 -6.900 1.00 97.69 129 ALA A CA 1
ATOM 1054 C C . ALA A 1 129 ? -3.953 0.997 -6.197 1.00 97.69 129 ALA A C 1
ATOM 1056 O O . ALA A 1 129 ? -3.935 1.104 -4.976 1.00 97.69 129 ALA A O 1
ATOM 1057 N N . THR A 1 130 ? -4.788 1.705 -6.962 1.00 98.00 130 THR A N 1
ATOM 1058 C CA . THR A 1 130 ? -5.751 2.688 -6.449 1.00 98.00 130 THR A CA 1
ATOM 1059 C C . THR A 1 130 ? -6.727 2.056 -5.455 1.00 98.00 130 THR A C 1
ATOM 1061 O O . THR A 1 130 ? 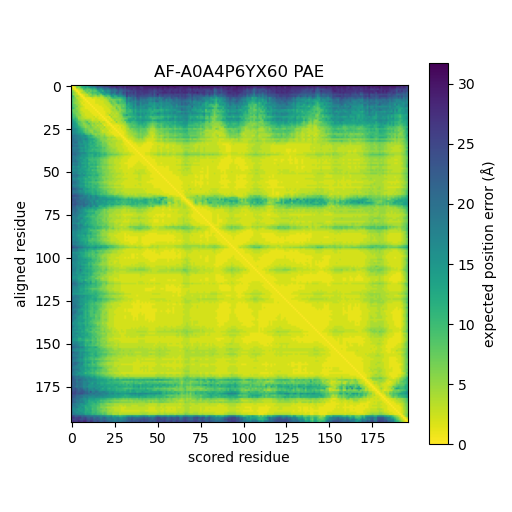-6.966 2.614 -4.387 1.00 98.00 130 THR A O 1
ATOM 1064 N N . PHE A 1 131 ? -7.261 0.870 -5.761 1.00 98.25 131 PHE A N 1
ATOM 1065 C CA . PHE A 1 131 ? -8.130 0.126 -4.848 1.00 98.25 131 PHE A CA 1
ATOM 1066 C C . PHE A 1 131 ? -7.415 -0.240 -3.535 1.00 98.25 131 PHE A C 1
ATOM 1068 O O . PHE A 1 131 ? -7.968 -0.045 -2.449 1.00 98.25 131 PHE A O 1
ATOM 1075 N N . LEU A 1 132 ? -6.183 -0.748 -3.623 1.00 98.56 132 LEU A N 1
ATOM 1076 C CA . LEU A 1 132 ? -5.393 -1.134 -2.453 1.00 98.56 132 LEU A CA 1
ATOM 1077 C C . LEU A 1 132 ? -5.068 0.075 -1.569 1.00 98.56 132 LEU A C 1
ATOM 1079 O O . LEU A 1 132 ? -5.288 0.017 -0.361 1.00 98.56 132 LEU A O 1
ATOM 1083 N N . LEU A 1 133 ? -4.633 1.186 -2.167 1.00 98.56 133 LEU A N 1
ATOM 1084 C CA . LEU A 1 133 ? -4.347 2.434 -1.454 1.00 98.56 133 LEU A CA 1
ATOM 1085 C C . LEU A 1 133 ? -5.601 2.995 -0.782 1.00 98.56 133 LEU A C 1
ATOM 1087 O O . LEU A 1 133 ? -5.569 3.273 0.410 1.00 98.56 133 LEU A O 1
ATOM 1091 N N . ASN A 1 134 ? -6.736 3.061 -1.482 1.00 98.06 134 ASN A N 1
ATOM 1092 C CA . ASN A 1 134 ? -8.004 3.488 -0.879 1.00 98.06 134 ASN A CA 1
ATOM 1093 C C . ASN A 1 134 ? -8.438 2.580 0.276 1.00 98.06 134 ASN A C 1
ATOM 1095 O O . ASN A 1 134 ? -8.978 3.059 1.274 1.00 98.06 134 ASN A O 1
ATOM 1099 N N . THR A 1 135 ? -8.170 1.275 0.180 1.00 97.62 135 THR A N 1
ATOM 1100 C CA . THR A 1 135 ? -8.420 0.346 1.288 1.00 97.62 135 THR A CA 1
ATOM 1101 C C . THR A 1 135 ? -7.557 0.704 2.495 1.00 97.62 135 THR A C 1
ATOM 1103 O O . THR A 1 135 ? -8.066 0.757 3.613 1.00 97.62 135 THR A O 1
ATOM 1106 N N . ILE A 1 136 ? -6.273 0.994 2.286 1.00 98.00 136 ILE A N 1
ATOM 1107 C CA . ILE A 1 136 ? -5.360 1.422 3.347 1.00 98.00 136 ILE A CA 1
ATOM 1108 C C . ILE A 1 136 ? -5.786 2.762 3.965 1.00 98.00 136 ILE A C 1
ATOM 1110 O O . ILE A 1 136 ? -5.900 2.849 5.187 1.00 98.00 136 ILE A O 1
ATOM 1114 N N . ILE A 1 137 ? -6.103 3.765 3.147 1.00 97.62 137 ILE A N 1
ATOM 1115 C CA . ILE A 1 137 ? -6.572 5.086 3.593 1.00 97.62 137 ILE A CA 1
ATOM 1116 C C . ILE A 1 137 ? -7.836 4.941 4.441 1.00 97.62 137 ILE A C 1
ATOM 1118 O O . ILE A 1 137 ? -7.907 5.455 5.556 1.00 97.62 137 ILE A O 1
ATOM 1122 N N . HIS A 1 138 ? -8.810 4.154 3.974 1.00 95.69 138 HIS A N 1
ATOM 1123 C CA . HIS A 1 138 ? -10.027 3.888 4.735 1.00 95.69 138 HIS A CA 1
ATOM 1124 C C . HIS A 1 138 ? -9.721 3.263 6.102 1.00 95.69 138 HIS A C 1
ATOM 1126 O O . HIS A 1 138 ? -10.349 3.609 7.103 1.00 95.69 138 HIS A O 1
ATOM 1132 N N . LYS A 1 139 ? -8.752 2.343 6.167 1.00 95.12 139 LYS A N 1
ATOM 1133 C CA . LYS A 1 139 ? -8.327 1.719 7.425 1.00 95.12 139 LYS A CA 1
ATOM 1134 C C . LYS A 1 139 ? -7.643 2.710 8.355 1.00 95.12 139 LYS A C 1
ATOM 1136 O O . LYS A 1 139 ? -7.983 2.717 9.535 1.00 95.12 139 LYS A O 1
ATOM 1141 N N . ALA A 1 140 ? -6.789 3.581 7.828 1.00 95.81 140 ALA A N 1
ATOM 1142 C CA . ALA A 1 140 ? -6.167 4.667 8.577 1.00 95.81 140 ALA A CA 1
ATOM 1143 C C . ALA A 1 140 ? -7.224 5.591 9.220 1.00 95.81 140 ALA A C 1
ATOM 1145 O O . ALA A 1 140 ? -7.171 5.850 10.422 1.00 95.81 140 ALA A O 1
ATOM 1146 N N . THR A 1 141 ? -8.280 5.965 8.485 1.00 93.81 141 THR A N 1
ATOM 1147 C CA . THR A 1 141 ? -9.407 6.758 9.023 1.00 93.81 141 THR A CA 1
ATOM 1148 C C . THR A 1 141 ? -10.224 6.021 10.097 1.00 93.81 141 THR A C 1
ATOM 1150 O O . THR A 1 141 ? -10.900 6.651 10.913 1.00 93.81 141 THR A O 1
ATOM 1153 N N . LYS A 1 142 ? -10.227 4.682 10.109 1.00 91.75 142 LYS A N 1
ATOM 1154 C CA . LYS A 1 142 ? -10.949 3.876 11.115 1.00 91.75 142 LYS A CA 1
ATOM 1155 C C . LYS A 1 142 ? -10.170 3.680 12.413 1.00 91.75 142 LYS A C 1
ATOM 1157 O O . LYS A 1 142 ? -10.793 3.344 13.413 1.00 91.75 142 LYS A O 1
ATOM 1162 N N . ILE A 1 143 ? -8.855 3.873 12.389 1.00 91.38 143 ILE A N 1
ATOM 1163 C CA . ILE A 1 143 ? -7.984 3.818 13.574 1.00 91.38 143 ILE A CA 1
ATOM 1164 C C . ILE A 1 143 ? -7.564 5.213 14.054 1.00 91.38 143 ILE A C 1
ATOM 1166 O 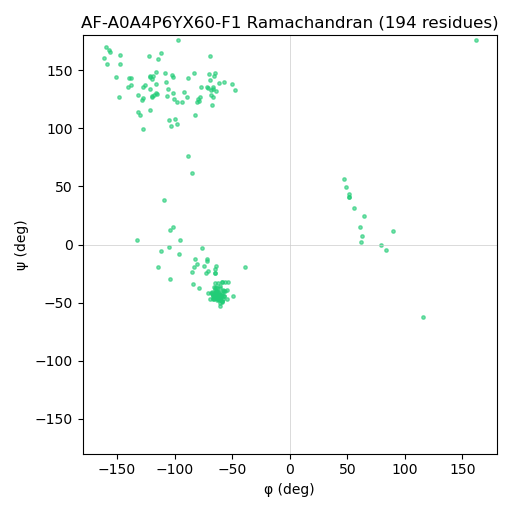O . ILE A 1 143 ? -6.635 5.328 14.852 1.00 91.38 143 ILE A O 1
ATOM 1170 N N . ASP A 1 144 ? -8.227 6.251 13.534 1.00 91.38 144 ASP A N 1
ATOM 1171 C CA . ASP A 1 144 ? -7.986 7.665 13.829 1.00 91.38 144 ASP A CA 1
ATOM 1172 C C . ASP A 1 144 ? -6.505 8.067 13.680 1.00 91.38 144 ASP A C 1
ATOM 1174 O O . ASP A 1 144 ? -5.944 8.824 14.483 1.00 91.38 144 ASP A O 1
ATOM 1178 N N . ALA A 1 145 ? -5.868 7.536 12.628 1.00 94.94 145 ALA A N 1
ATOM 1179 C CA . ALA A 1 145 ? -4.583 8.027 12.154 1.00 94.94 145 ALA A CA 1
ATOM 1180 C C . ALA A 1 145 ? -4.739 9.467 11.641 1.00 94.94 145 ALA A C 1
ATOM 1182 O O . ALA A 1 145 ? -5.778 9.838 11.094 1.00 94.94 145 ALA A O 1
ATOM 1183 N N . LYS A 1 146 ? -3.689 10.269 11.807 1.00 96.81 146 LYS A N 1
ATOM 1184 C CA . LYS A 1 146 ? -3.606 11.651 11.326 1.00 96.81 146 LYS A CA 1
ATOM 1185 C C . LYS A 1 146 ? -3.144 11.745 9.882 1.00 96.81 146 LYS A C 1
ATOM 1187 O O . LYS A 1 146 ? -3.419 12.743 9.229 1.00 96.81 146 LYS A O 1
ATOM 1192 N N . GLN A 1 147 ? -2.438 10.733 9.392 1.00 97.69 147 GLN A N 1
ATOM 1193 C CA . GLN A 1 147 ? -1.921 10.719 8.033 1.00 97.69 147 GLN A CA 1
ATOM 1194 C C . GLN A 1 147 ? -1.659 9.292 7.540 1.00 97.69 147 GLN A C 1
ATOM 1196 O O . GLN A 1 147 ? -1.660 8.335 8.324 1.00 97.69 147 GLN A O 1
ATOM 1201 N N . VAL A 1 148 ? -1.446 9.181 6.231 1.00 98.56 148 VAL A N 1
ATOM 1202 C CA . VAL A 1 148 ? -0.855 8.015 5.568 1.00 98.56 148 VAL A CA 1
ATOM 1203 C C . VAL A 1 148 ? 0.416 8.479 4.870 1.00 98.56 148 VAL A C 1
ATOM 1205 O O . VAL A 1 148 ? 0.351 9.427 4.090 1.00 98.56 148 VAL A O 1
ATOM 1208 N N . SER A 1 149 ? 1.545 7.830 5.128 1.00 98.50 149 SER A N 1
ATOM 1209 C CA . SER A 1 149 ? 2.836 8.148 4.504 1.00 98.50 149 SER A CA 1
ATOM 1210 C C . SER A 1 149 ? 3.340 7.015 3.611 1.00 98.50 149 SER A C 1
ATOM 1212 O O . SER A 1 149 ? 2.896 5.867 3.734 1.00 98.50 149 SER A O 1
ATOM 1214 N N . LEU A 1 150 ? 4.254 7.337 2.699 1.00 98.38 150 LEU A N 1
ATOM 1215 C CA . LEU A 1 150 ? 5.016 6.384 1.895 1.00 98.38 150 LEU A CA 1
ATOM 1216 C C . LEU A 1 150 ? 6.289 7.037 1.357 1.00 98.38 150 LEU A C 1
ATOM 1218 O O . LEU A 1 150 ? 6.304 8.241 1.108 1.00 98.38 150 LEU A O 1
ATOM 1222 N N . GLU A 1 151 ? 7.302 6.228 1.061 1.00 96.44 151 GLU A N 1
ATOM 1223 C CA . GLU A 1 151 ? 8.408 6.635 0.198 1.00 96.44 151 GLU A CA 1
ATOM 1224 C C . GLU A 1 151 ? 8.260 6.064 -1.216 1.00 96.44 151 GLU A C 1
ATOM 1226 O O . GLU A 1 151 ? 7.820 4.929 -1.434 1.00 96.44 151 GLU A O 1
ATOM 1231 N N . VAL A 1 152 ? 8.672 6.851 -2.208 1.00 95.06 152 VAL A N 1
ATOM 1232 C CA . VAL A 1 152 ? 8.699 6.435 -3.611 1.00 95.06 152 VAL A CA 1
ATOM 1233 C C . VAL A 1 152 ? 9.979 6.891 -4.297 1.00 95.06 152 VAL A C 1
ATOM 1235 O O . VAL A 1 152 ? 10.392 8.034 -4.151 1.00 95.06 152 VAL A O 1
ATOM 1238 N N . ARG A 1 153 ? 10.586 6.012 -5.101 1.00 93.62 153 ARG A N 1
ATOM 1239 C CA . ARG A 1 153 ? 11.720 6.341 -5.985 1.00 93.62 153 ARG A CA 1
ATOM 1240 C C . ARG A 1 153 ? 11.457 7.616 -6.791 1.00 93.62 153 ARG A C 1
ATOM 1242 O O . ARG A 1 153 ? 10.388 7.750 -7.402 1.00 93.62 153 ARG A O 1
ATOM 1249 N N . ALA A 1 154 ? 12.432 8.524 -6.826 1.00 92.62 154 ALA A N 1
ATOM 1250 C CA . ALA A 1 154 ? 12.343 9.785 -7.560 1.00 92.62 154 ALA A CA 1
ATOM 1251 C C . ALA A 1 154 ? 12.106 9.579 -9.069 1.00 92.62 154 ALA A C 1
ATOM 1253 O O . ALA A 1 154 ? 11.371 10.350 -9.686 1.00 92.62 154 ALA A O 1
ATOM 1254 N N . SER A 1 155 ? 12.629 8.495 -9.647 1.00 93.12 155 SER A N 1
ATOM 1255 C CA . SER A 1 155 ? 12.398 8.099 -11.043 1.00 93.12 155 SER A CA 1
ATOM 1256 C C . SER A 1 155 ? 11.008 7.511 -11.308 1.00 93.12 155 SER A C 1
ATOM 1258 O O . SER A 1 155 ? 10.557 7.463 -12.454 1.00 93.12 155 SER A O 1
ATOM 1260 N N . ASN A 1 156 ? 10.284 7.065 -10.274 1.00 92.94 156 ASN A N 1
ATOM 1261 C CA . ASN A 1 156 ? 9.001 6.383 -10.433 1.00 92.94 156 ASN A CA 1
ATOM 1262 C C . ASN A 1 156 ? 7.830 7.372 -10.548 1.00 92.94 156 ASN A C 1
ATOM 1264 O O . ASN A 1 156 ? 6.881 7.363 -9.756 1.00 92.94 156 ASN A O 1
ATOM 1268 N N . GLU A 1 157 ? 7.862 8.207 -11.589 1.00 93.50 157 GLU A N 1
ATOM 1269 C CA . GLU A 1 157 ? 6.838 9.225 -11.847 1.00 93.50 157 GLU A CA 1
ATOM 1270 C C . GLU A 1 157 ? 5.423 8.642 -11.944 1.00 93.50 157 GLU A C 1
ATOM 1272 O O . GLU A 1 157 ? 4.434 9.294 -11.610 1.00 93.50 157 GLU A O 1
ATOM 1277 N N . LYS A 1 158 ? 5.295 7.406 -12.438 1.00 92.56 158 LYS A N 1
ATOM 1278 C CA . LYS A 1 158 ? 4.003 6.729 -12.584 1.00 92.56 158 LYS A CA 1
ATOM 1279 C C . LYS A 1 158 ? 3.362 6.462 -11.222 1.00 92.56 158 LYS A C 1
ATOM 1281 O O . LYS A 1 158 ? 2.156 6.682 -11.065 1.00 92.56 158 LYS A O 1
ATOM 1286 N N . ALA A 1 159 ? 4.146 5.980 -10.259 1.00 94.31 159 ALA A N 1
ATOM 1287 C CA . ALA A 1 159 ? 3.676 5.781 -8.895 1.00 94.31 159 ALA A CA 1
ATOM 1288 C C . ALA A 1 159 ? 3.374 7.131 -8.234 1.00 94.31 159 ALA A C 1
ATOM 1290 O O . ALA A 1 159 ? 2.265 7.307 -7.738 1.00 94.31 159 ALA A O 1
ATOM 1291 N N . GLN A 1 160 ? 4.272 8.114 -8.359 1.00 96.12 160 GLN A N 1
ATOM 1292 C CA . GLN A 1 160 ? 4.064 9.472 -7.837 1.00 96.12 160 GLN A CA 1
ATOM 1293 C C . GLN A 1 160 ? 2.758 10.102 -8.346 1.00 96.12 160 GLN A C 1
ATOM 1295 O O . GLN A 1 160 ? 1.954 10.579 -7.553 1.00 96.12 160 GLN A O 1
ATOM 1300 N N . LYS A 1 161 ? 2.474 10.023 -9.655 1.00 96.06 161 LYS A N 1
ATOM 1301 C CA . LYS A 1 161 ? 1.207 10.493 -10.252 1.00 96.06 161 LYS A CA 1
ATOM 1302 C C . LYS A 1 161 ? -0.009 9.754 -9.685 1.00 96.06 161 LYS A C 1
ATOM 1304 O O . LYS A 1 161 ? -1.057 10.361 -9.476 1.00 96.06 161 LYS A O 1
ATOM 1309 N N . THR A 1 162 ? 0.121 8.454 -9.419 1.00 95.81 162 THR A N 1
ATOM 1310 C CA . THR A 1 162 ? -0.947 7.658 -8.794 1.00 95.81 162 THR A CA 1
ATOM 1311 C C . THR A 1 162 ? -1.205 8.124 -7.360 1.00 95.81 162 THR A C 1
ATOM 1313 O O . THR A 1 162 ? -2.359 8.350 -7.003 1.00 95.81 162 THR A O 1
ATOM 1316 N N . TYR A 1 163 ? -0.159 8.324 -6.558 1.00 97.94 163 TYR A N 1
ATOM 1317 C CA . TYR A 1 163 ? -0.283 8.819 -5.185 1.00 97.94 163 TYR A CA 1
ATOM 1318 C C . TYR A 1 163 ? -0.842 10.245 -5.147 1.00 97.94 163 TYR A C 1
ATOM 1320 O O . TYR A 1 163 ? -1.814 10.499 -4.439 1.00 97.94 163 TYR A O 1
ATOM 1328 N N . ALA A 1 164 ? -0.333 11.145 -5.990 1.00 97.38 164 ALA A N 1
ATOM 1329 C CA . ALA A 1 164 ? -0.837 12.512 -6.108 1.00 97.38 164 ALA A CA 1
ATOM 1330 C C . ALA A 1 164 ? -2.327 12.553 -6.485 1.00 97.38 164 ALA A C 1
ATOM 1332 O O . ALA A 1 164 ? -3.091 13.328 -5.917 1.00 97.38 164 ALA A O 1
ATOM 1333 N N . SER A 1 165 ? -2.787 11.663 -7.376 1.00 96.94 165 SER A N 1
ATOM 1334 C CA . SER A 1 165 ? -4.214 11.574 -7.734 1.00 96.94 165 SER A CA 1
ATOM 1335 C C . SER A 1 165 ? -5.129 11.155 -6.576 1.00 96.94 165 SER A C 1
ATOM 1337 O O . SER A 1 165 ? -6.336 11.377 -6.635 1.00 96.94 165 SER A O 1
ATOM 1339 N N . LEU A 1 166 ? -4.560 10.555 -5.527 1.00 97.38 166 LEU A N 1
ATOM 1340 C CA . LEU A 1 166 ? -5.250 10.186 -4.290 1.00 97.38 166 LEU A CA 1
ATOM 1341 C C . LEU A 1 166 ? -5.103 11.246 -3.187 1.00 97.38 166 LEU A C 1
ATOM 1343 O O . LEU A 1 166 ? -5.587 11.029 -2.080 1.00 97.38 166 LEU A O 1
ATOM 1347 N N . GLY A 1 167 ? -4.457 12.377 -3.485 1.00 97.69 167 GLY A N 1
ATOM 1348 C CA . GLY A 1 167 ? -4.259 13.488 -2.558 1.00 97.69 167 GLY A CA 1
ATOM 1349 C C . GLY A 1 167 ? -2.988 13.401 -1.715 1.00 97.69 167 GLY A C 1
ATOM 1350 O O . GLY A 1 167 ? -2.870 14.153 -0.757 1.00 97.69 167 GLY A O 1
ATOM 1351 N N . PHE A 1 168 ? -2.052 12.498 -2.031 1.00 98.31 168 PHE A N 1
ATOM 1352 C CA . PHE A 1 168 ? -0.736 12.534 -1.392 1.00 98.31 168 PHE A CA 1
ATOM 1353 C C . PHE A 1 168 ? 0.066 13.732 -1.905 1.00 98.31 168 PHE A C 1
ATOM 1355 O O . PHE A 1 168 ? 0.163 13.961 -3.113 1.00 98.31 168 PHE A O 1
ATOM 1362 N N . GLU A 1 169 ? 0.695 14.446 -0.987 1.00 97.56 169 GLU A N 1
ATOM 1363 C CA . GLU A 1 169 ? 1.538 15.607 -1.239 1.00 97.56 169 GLU A CA 1
ATOM 1364 C C . GLU A 1 169 ? 3.005 15.243 -0.988 1.00 97.56 169 GLU A C 1
ATOM 1366 O O . GLU A 1 169 ? 3.301 14.403 -0.142 1.00 97.56 169 GLU A O 1
ATOM 1371 N N . SER A 1 170 ? 3.935 15.851 -1.729 1.00 96.00 170 SER A N 1
ATOM 1372 C CA . SER A 1 170 ? 5.374 15.657 -1.500 1.00 96.00 170 SER A CA 1
ATOM 1373 C C . SER A 1 170 ? 5.831 16.484 -0.298 1.00 96.00 170 SER A C 1
ATOM 1375 O O . SER A 1 170 ? 5.601 17.692 -0.261 1.00 96.00 170 SER A O 1
ATOM 1377 N N . HIS A 1 171 ? 6.481 15.842 0.671 1.00 91.88 171 HIS A N 1
ATOM 1378 C CA . HIS A 1 171 ? 6.950 16.460 1.917 1.00 91.88 171 HIS A CA 1
ATOM 1379 C C . HIS A 1 171 ? 8.478 16.551 2.024 1.00 91.88 171 HIS A C 1
ATOM 1381 O O . HIS A 1 171 ? 8.994 17.183 2.947 1.00 91.88 171 HIS A O 1
ATOM 1387 N N . GLY A 1 172 ? 9.216 15.974 1.075 1.00 89.50 172 GLY A N 1
ATOM 1388 C CA . GLY A 1 172 ? 10.670 16.072 1.038 1.00 89.50 172 GLY A CA 1
ATOM 1389 C C . GLY A 1 172 ? 11.322 15.016 0.158 1.00 89.50 172 GLY A C 1
ATOM 1390 O O . GLY A 1 172 ? 10.665 14.125 -0.378 1.00 89.50 172 GLY A O 1
ATOM 1391 N N . VAL A 1 173 ? 12.643 15.131 0.029 1.00 90.75 173 VAL A N 1
ATOM 1392 C CA . VAL A 1 173 ? 13.490 14.159 -0.665 1.00 90.75 173 VAL A CA 1
ATOM 1393 C C . VAL A 1 173 ? 14.499 13.600 0.330 1.00 90.75 173 VAL A C 1
ATOM 1395 O O . VAL A 1 173 ? 15.201 14.356 1.004 1.00 90.75 173 VAL A O 1
ATOM 1398 N N . GLN A 1 174 ? 14.575 12.278 0.422 1.00 89.69 174 GLN A N 1
ATOM 1399 C CA . GLN A 1 174 ? 15.597 11.559 1.166 1.00 89.69 174 GLN A CA 1
ATOM 1400 C C . GLN A 1 174 ? 16.684 11.121 0.186 1.00 89.69 174 GLN A C 1
ATOM 1402 O O . GLN A 1 174 ? 16.492 10.190 -0.600 1.00 89.69 174 GLN A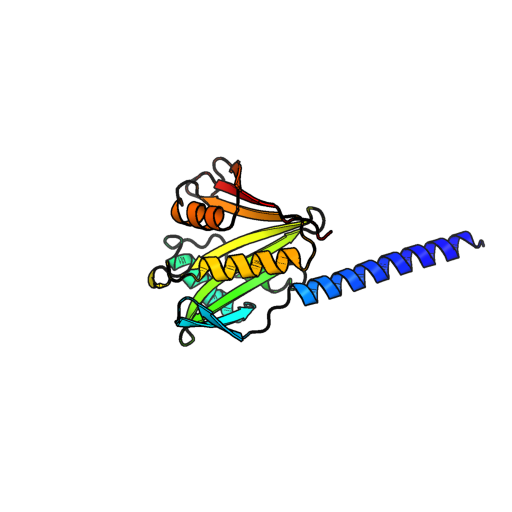 O 1
ATOM 1407 N N . ALA A 1 175 ? 17.810 11.835 0.216 1.00 81.12 175 ALA A N 1
ATOM 1408 C CA . ALA A 1 175 ? 18.916 11.586 -0.696 1.00 81.12 175 ALA A CA 1
ATOM 1409 C C . ALA A 1 175 ? 19.568 10.219 -0.429 1.00 81.12 175 ALA A C 1
ATOM 1411 O O . ALA A 1 175 ? 19.860 9.891 0.724 1.00 81.12 175 ALA A O 1
ATOM 1412 N N . GLY A 1 176 ? 19.818 9.436 -1.480 1.00 79.56 176 GLY A N 1
ATOM 1413 C CA . GLY A 1 176 ? 20.506 8.144 -1.369 1.00 79.56 176 GLY A CA 1
ATOM 1414 C C . GLY A 1 176 ? 19.762 7.076 -0.560 1.00 79.56 176 GLY A C 1
ATOM 1415 O O . GLY A 1 176 ? 20.406 6.195 0.012 1.00 79.56 176 GLY A O 1
ATOM 1416 N N . TYR A 1 177 ? 18.433 7.174 -0.469 1.00 81.81 177 TYR A N 1
ATOM 1417 C CA . TYR A 1 177 ? 17.601 6.331 0.392 1.00 81.81 177 TYR A CA 1
ATOM 1418 C C . TYR A 1 177 ? 17.626 4.850 0.001 1.00 81.81 177 TYR A C 1
ATOM 1420 O O . TYR A 1 177 ? 17.739 3.979 0.868 1.00 81.81 177 TYR A O 1
ATOM 1428 N N . TYR A 1 178 ? 17.511 4.541 -1.295 1.00 77.69 178 TYR A N 1
ATOM 1429 C CA . TYR A 1 178 ? 17.446 3.153 -1.740 1.00 77.69 178 TYR A CA 1
ATOM 1430 C C . TYR A 1 178 ? 18.836 2.513 -1.760 1.00 77.69 178 TYR A C 1
ATOM 1432 O O . TYR A 1 178 ? 19.773 2.974 -2.413 1.00 77.69 178 TYR A O 1
ATOM 1440 N N . PHE A 1 179 ? 18.965 1.409 -1.025 1.00 73.00 179 PHE A N 1
ATOM 1441 C CA . PHE A 1 179 ? 20.210 0.658 -0.949 1.00 73.00 179 PHE A CA 1
ATOM 1442 C C . PHE A 1 179 ? 20.525 -0.010 -2.295 1.00 73.00 179 PHE A C 1
ATOM 1444 O O . PHE A 1 179 ? 19.698 -0.739 -2.838 1.00 73.00 179 PHE A O 1
ATOM 1451 N N . GLY A 1 180 ? 21.742 0.195 -2.801 1.00 77.75 180 GLY A N 1
ATOM 1452 C CA . GLY A 1 180 ? 22.245 -0.429 -4.027 1.00 77.75 180 GLY A CA 1
ATOM 1453 C C . GLY A 1 180 ? 22.535 0.584 -5.128 1.00 77.75 180 GLY A C 1
ATOM 1454 O O . GLY A 1 180 ? 23.687 0.722 -5.527 1.00 77.75 180 GLY A O 1
ATOM 1455 N N . ASP A 1 181 ? 21.512 1.299 -5.595 1.00 80.56 181 ASP A N 1
ATOM 1456 C CA . ASP A 1 181 ? 21.647 2.333 -6.633 1.00 80.56 181 ASP A CA 1
ATOM 1457 C C . ASP A 1 181 ? 21.767 3.755 -6.071 1.00 80.56 181 ASP A C 1
ATOM 1459 O O . ASP A 1 181 ? 22.074 4.676 -6.826 1.00 80.56 181 ASP A O 1
ATOM 1463 N N . HIS A 1 182 ? 21.579 3.924 -4.756 1.00 83.06 182 HIS A N 1
ATOM 1464 C CA . HIS A 1 182 ? 21.583 5.219 -4.078 1.00 83.06 182 HIS A CA 1
ATOM 1465 C C . HIS A 1 182 ? 20.573 6.197 -4.683 1.00 83.06 182 HIS A C 1
ATOM 1467 O O . HIS A 1 182 ? 20.799 7.406 -4.685 1.00 83.06 182 HIS A O 1
ATOM 1473 N N . GLU A 1 183 ? 19.459 5.682 -5.205 1.00 88.56 183 GLU A N 1
ATOM 1474 C CA . GLU A 1 183 ? 18.408 6.543 -5.713 1.00 88.56 183 GLU A CA 1
ATOM 1475 C C . GLU A 1 183 ? 17.712 7.278 -4.564 1.00 88.56 183 GLU A C 1
ATOM 1477 O O . GLU A 1 183 ? 17.448 6.723 -3.489 1.00 88.56 183 GLU A O 1
ATOM 1482 N N . ASP A 1 184 ? 17.381 8.535 -4.827 1.00 90.75 184 ASP A N 1
ATOM 1483 C CA . ASP A 1 184 ? 16.595 9.363 -3.933 1.00 90.75 184 ASP A CA 1
ATOM 1484 C C . ASP A 1 184 ? 15.164 8.830 -3.796 1.00 90.75 184 ASP A C 1
ATOM 1486 O O . ASP A 1 184 ? 14.542 8.345 -4.752 1.00 90.75 184 ASP A O 1
ATOM 1490 N N . ALA A 1 185 ? 14.614 8.980 -2.596 1.00 92.44 185 ALA A N 1
ATOM 1491 C CA . ALA A 1 185 ? 13.206 8.745 -2.329 1.00 92.44 185 ALA A CA 1
ATOM 1492 C C . ALA A 1 185 ? 12.473 10.064 -2.098 1.00 92.44 185 ALA A C 1
ATOM 1494 O O . ALA A 1 185 ? 12.971 10.953 -1.413 1.00 92.44 185 ALA A O 1
ATOM 1495 N N . ILE A 1 186 ? 11.267 10.176 -2.636 1.00 95.25 186 ILE A N 1
ATOM 1496 C CA . ILE A 1 186 ? 10.326 11.244 -2.323 1.00 95.25 186 ILE A CA 1
ATOM 1497 C C . ILE A 1 186 ? 9.419 10.736 -1.206 1.00 95.25 186 ILE A C 1
ATOM 1499 O O . ILE A 1 186 ? 8.765 9.704 -1.366 1.00 95.25 186 ILE A O 1
ATOM 1503 N N . ASP A 1 187 ? 9.386 11.463 -0.093 1.00 96.75 187 ASP A N 1
ATOM 1504 C CA . ASP A 1 187 ? 8.424 11.231 0.982 1.00 96.75 187 ASP A CA 1
ATOM 1505 C C . ASP A 1 187 ? 7.095 11.878 0.592 1.00 96.75 187 ASP A C 1
ATOM 1507 O O . ASP A 1 187 ? 7.037 13.075 0.283 1.00 96.75 187 ASP A O 1
ATOM 1511 N N . MET A 1 188 ? 6.034 11.076 0.554 1.00 98.12 188 MET A N 1
ATOM 1512 C CA . MET A 1 188 ? 4.696 11.533 0.215 1.00 98.12 188 MET A CA 1
ATOM 1513 C C . MET A 1 188 ? 3.717 11.242 1.348 1.00 98.12 188 MET A C 1
ATOM 1515 O O . MET A 1 188 ? 3.628 10.121 1.848 1.00 98.12 188 MET A O 1
ATOM 1519 N N . VAL A 1 189 ? 2.908 12.242 1.695 1.00 98.19 189 VAL A N 1
ATOM 1520 C CA . VAL A 1 189 ? 1.974 12.187 2.821 1.00 98.19 189 VAL A CA 1
ATOM 1521 C C . VAL A 1 189 ? 0.573 12.568 2.366 1.00 98.19 189 VAL A C 1
ATOM 1523 O O . VAL A 1 189 ? 0.379 13.552 1.663 1.00 98.19 189 VAL A O 1
ATOM 1526 N N . LEU A 1 190 ? -0.423 11.799 2.800 1.00 98.25 190 LEU A N 1
ATOM 1527 C CA . LEU A 1 190 ? -1.832 12.169 2.755 1.00 98.25 190 LEU A CA 1
ATOM 1528 C C . LEU A 1 190 ? -2.292 12.545 4.171 1.00 98.25 190 LEU A C 1
ATOM 1530 O O . LEU A 1 190 ? -2.488 11.647 5.001 1.00 98.25 190 LEU A O 1
ATOM 1534 N N . PRO A 1 191 ? -2.511 13.837 4.464 1.00 97.31 191 PRO A N 1
ATOM 1535 C CA . PRO A 1 191 ? -3.136 14.262 5.708 1.00 97.31 191 PRO A CA 1
ATOM 1536 C C . PRO A 1 191 ? -4.582 13.757 5.790 1.00 97.31 191 PRO A C 1
ATOM 1538 O O . PRO A 1 191 ? -5.373 13.910 4.858 1.00 97.31 191 PRO A O 1
ATOM 1541 N N . LEU A 1 192 ? -4.959 13.175 6.926 1.00 95.69 192 LEU A N 1
ATOM 1542 C CA . LEU A 1 192 ? -6.327 12.754 7.208 1.00 95.69 192 LEU A CA 1
ATOM 1543 C C . LEU A 1 192 ? -6.988 13.781 8.124 1.00 95.69 192 LEU A C 1
ATOM 1545 O O . LEU A 1 192 ? -6.440 14.163 9.156 1.00 95.69 192 LEU A O 1
ATOM 1549 N N . LYS A 1 193 ? -8.193 14.221 7.755 1.00 81.56 193 LYS A N 1
ATOM 1550 C CA . LYS A 1 193 ? -8.984 15.112 8.608 1.00 81.56 193 LYS A CA 1
ATOM 1551 C C . LYS A 1 193 ? -9.408 14.368 9.875 1.00 81.56 193 LYS A C 1
ATOM 1553 O O . LYS A 1 193 ? -9.875 13.229 9.795 1.00 81.56 193 LYS A O 1
ATOM 1558 N N . GLU A 1 194 ? -9.274 15.021 11.028 1.00 62.75 194 GLU A N 1
ATOM 1559 C CA . GLU A 1 194 ? -9.916 14.548 12.255 1.00 62.75 194 GLU A CA 1
ATOM 1560 C C . GLU A 1 194 ? -11.439 14.546 12.028 1.00 62.75 194 GLU A C 1
ATOM 1562 O O . GLU A 1 194 ? -11.974 15.431 11.357 1.00 62.75 194 GLU A O 1
ATOM 1567 N N . LYS A 1 195 ? -12.137 13.509 12.508 1.00 57.31 195 LYS A N 1
ATOM 1568 C CA . LYS A 1 195 ? -13.604 13.535 12.520 1.00 57.31 195 LYS A CA 1
ATOM 1569 C C . LYS A 1 195 ? -14.022 14.604 13.530 1.00 57.31 195 LYS A C 1
ATO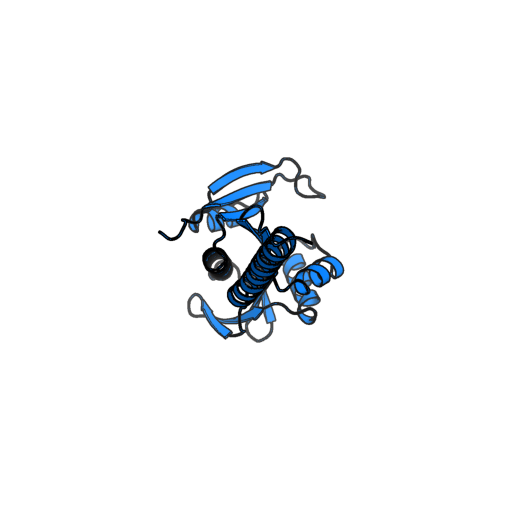M 1571 O O . LYS A 1 195 ? -13.628 14.489 14.689 1.00 57.31 195 LYS A O 1
ATOM 1576 N N . GLU A 1 196 ? -14.754 15.613 13.063 1.00 37.06 196 GLU A N 1
ATOM 1577 C CA . GLU A 1 196 ? -15.463 16.583 13.915 1.00 37.06 196 GLU A CA 1
ATOM 1578 C C . GLU A 1 196 ? -16.459 15.887 14.854 1.00 37.06 196 GLU A C 1
ATOM 1580 O O . GLU A 1 196 ? -17.056 14.859 14.441 1.00 37.06 196 GLU A O 1
#

Radius of gyration: 19.26 Å; Cα contacts (8 Å, |Δi|>4): 309; chains: 1; bounding box: 38×36×72 Å

InterPro domains:
  IPR000182 GNAT domain [PF00583] (69-168)
  IPR000182 GNAT domain [PS51186] (44-193)
  IPR006464 N-acetyltransferase RimI/Ard1 [TIGR01575] (53-188)
  IPR016181 Acyl-CoA N-acyltransferase [SSF55729] (48-192)
  IPR050680 YpeA/RimI acetyltransferase [PTHR43420] (80-189)

Nearest PDB structures (foldseek):
  5isv-assembly2_B  TM=8.924E-01  e=3.071E-14  Escherichia coli O157:H7
  5c82-assembly1_A-2  TM=8.147E-01  e=1.647E-10  Streptomyces noursei
  7ypv-assembly1_B  TM=7.922E-01  e=1.015E-10  Streptomyces lavendulae subsp. lavendulae
  2fia-assembly1_A  TM=8.359E-01  e=1.833E-07  Enterococcus faecalis V583
  3fbu-assembly2_A  TM=6.719E-01  e=1.956E-08  Bacillus anthracis str. Sterne